Protein AF-X0U3Z2-F1 (afdb_monomer)

Structure (mmCIF, N/CA/C/O backbone):
data_AF-X0U3Z2-F1
#
_entry.id   AF-X0U3Z2-F1
#
loop_
_atom_site.group_PDB
_atom_site.id
_atom_site.type_symbol
_atom_site.label_atom_id
_atom_site.label_alt_id
_atom_site.label_comp_id
_atom_site.label_asym_id
_atom_site.label_entity_id
_atom_site.label_seq_id
_atom_site.pdbx_PDB_ins_code
_atom_site.Cartn_x
_atom_site.Cartn_y
_atom_site.Cartn_z
_atom_site.occupancy
_atom_site.B_iso_or_equiv
_atom_site.auth_seq_id
_atom_site.auth_comp_id
_atom_site.auth_asym_id
_atom_site.auth_atom_id
_atom_site.pdbx_PDB_model_num
ATOM 1 N N . LEU A 1 1 ? -12.387 -3.534 -3.366 1.00 95.62 1 LEU A N 1
ATOM 2 C CA . LEU A 1 1 ? -12.776 -2.635 -2.259 1.00 95.62 1 LEU A CA 1
ATOM 3 C C . LEU A 1 1 ? -12.248 -1.252 -2.600 1.00 95.62 1 LEU A C 1
ATOM 5 O O . LEU A 1 1 ? -11.037 -1.064 -2.563 1.00 95.62 1 LEU A O 1
ATOM 9 N N . ALA A 1 2 ? -13.130 -0.348 -3.020 1.00 96.56 2 ALA A N 1
ATOM 10 C CA . ALA A 1 2 ? -12.759 0.961 -3.554 1.00 96.56 2 ALA A CA 1
ATOM 11 C C . ALA A 1 2 ? -12.950 2.042 -2.488 1.00 96.56 2 ALA A C 1
ATOM 13 O O . ALA A 1 2 ? -14.080 2.335 -2.107 1.00 96.56 2 ALA A O 1
ATOM 14 N N . THR A 1 3 ? -11.861 2.608 -1.981 1.00 96.88 3 THR A N 1
ATOM 15 C CA . THR A 1 3 ? -11.878 3.727 -1.029 1.00 96.88 3 THR A CA 1
ATOM 16 C C . THR A 1 3 ? -11.867 5.087 -1.727 1.0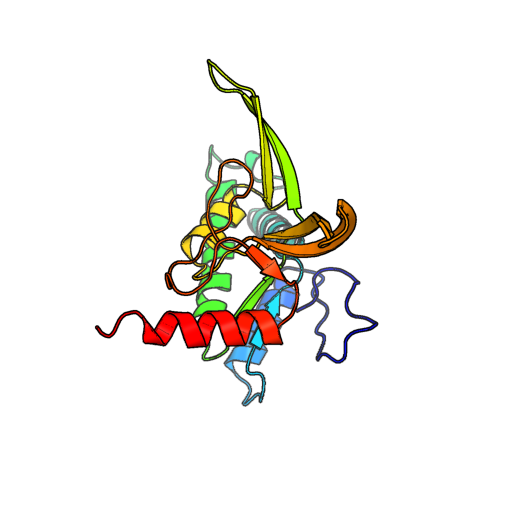0 96.88 3 THR A C 1
ATOM 18 O O . THR A 1 3 ? -12.122 6.107 -1.091 1.00 96.88 3 THR A O 1
ATOM 21 N N . GLU A 1 4 ? -11.608 5.109 -3.036 1.00 92.00 4 GLU A N 1
ATOM 22 C CA . GLU A 1 4 ? -11.717 6.283 -3.899 1.00 92.00 4 GLU A CA 1
ATOM 23 C C . GLU A 1 4 ? -12.388 5.938 -5.240 1.00 92.00 4 GLU A C 1
ATOM 25 O O . GLU A 1 4 ? -12.362 4.781 -5.666 1.00 92.00 4 GLU A O 1
ATOM 30 N N . PRO A 1 5 ? -13.004 6.920 -5.927 1.00 86.81 5 PRO A N 1
ATOM 31 C CA . PRO A 1 5 ? -13.503 6.718 -7.281 1.00 86.81 5 PRO A CA 1
ATOM 32 C C . PRO A 1 5 ? -12.338 6.489 -8.251 1.00 86.81 5 PRO A C 1
ATOM 34 O O . PRO A 1 5 ? -11.439 7.320 -8.344 1.00 86.81 5 PRO A O 1
ATOM 37 N N . GLY A 1 6 ? -12.381 5.410 -9.030 1.00 81.31 6 GLY A N 1
ATOM 38 C CA . GLY A 1 6 ? -11.309 5.123 -9.994 1.00 81.31 6 GLY A CA 1
ATOM 39 C C . GLY A 1 6 ? -11.493 3.864 -10.835 1.00 81.31 6 GLY A C 1
ATOM 40 O O . GLY A 1 6 ? -10.860 3.728 -11.879 1.00 81.31 6 GLY A O 1
ATOM 41 N N . LEU A 1 7 ? -12.406 2.973 -10.441 1.00 84.62 7 LEU A N 1
ATOM 42 C CA . LEU A 1 7 ? -12.570 1.658 -11.070 1.00 84.62 7 LEU A CA 1
ATOM 43 C C . LEU A 1 7 ? -13.646 1.620 -12.169 1.00 84.62 7 LEU A C 1
ATOM 45 O O . LEU A 1 7 ? -13.869 0.572 -12.760 1.00 84.62 7 LEU A O 1
ATOM 49 N N . ASN A 1 8 ? -14.256 2.763 -12.512 1.00 83.88 8 ASN A N 1
ATOM 50 C CA . ASN A 1 8 ? -15.403 2.865 -13.436 1.00 83.88 8 ASN A CA 1
ATOM 51 C C . ASN A 1 8 ? -15.187 2.239 -14.829 1.00 83.88 8 ASN A C 1
ATOM 53 O O . ASN A 1 8 ? -16.148 1.988 -15.548 1.00 83.88 8 ASN A O 1
ATOM 57 N N . SER A 1 9 ? -13.934 2.076 -15.260 1.00 87.25 9 SER A N 1
ATOM 58 C CA . SER A 1 9 ? -13.573 1.512 -16.571 1.00 87.25 9 SER A CA 1
ATOM 59 C C . SER A 1 9 ? -12.997 0.097 -16.486 1.00 87.25 9 SER A C 1
ATOM 61 O O . SER A 1 9 ? -12.513 -0.422 -17.490 1.00 87.25 9 SER A O 1
ATOM 63 N N . LEU A 1 10 ? -13.005 -0.513 -15.301 1.00 88.00 10 LEU A N 1
ATOM 64 C CA . LEU A 1 10 ? -12.505 -1.861 -15.067 1.00 88.00 10 LEU A CA 1
ATOM 65 C C . LEU A 1 10 ? -13.677 -2.842 -14.977 1.00 88.00 10 LEU A C 1
ATOM 67 O O . LEU A 1 10 ? -14.687 -2.559 -14.340 1.00 88.00 10 LEU A O 1
ATOM 71 N N . ASP A 1 11 ? -13.522 -4.018 -15.585 1.00 90.62 11 ASP A N 1
ATOM 72 C CA . ASP A 1 11 ? -14.462 -5.131 -15.422 1.00 90.62 11 ASP A CA 1
ATOM 73 C C . ASP A 1 11 ? -14.155 -5.868 -14.111 1.00 90.62 11 ASP A C 1
ATOM 75 O O . ASP A 1 11 ? -13.419 -6.858 -14.074 1.00 90.62 11 ASP A O 1
ATOM 79 N N . VAL A 1 12 ? -14.623 -5.294 -13.001 1.00 91.44 12 VAL A N 1
ATOM 80 C CA . VAL A 1 12 ? -14.388 -5.789 -11.640 1.00 91.44 12 VAL A CA 1
ATOM 81 C C . VAL A 1 12 ? -15.653 -5.680 -10.796 1.00 91.44 12 VAL A C 1
ATOM 83 O O . VAL A 1 12 ? -16.474 -4.785 -10.981 1.00 91.44 12 VAL A O 1
ATOM 86 N N . PHE A 1 13 ? -15.792 -6.570 -9.812 1.00 93.19 13 PHE A N 1
ATOM 87 C CA . PHE A 1 13 ? -16.797 -6.393 -8.769 1.00 93.19 13 PHE A CA 1
ATOM 88 C C . PHE A 1 13 ? -16.320 -5.323 -7.782 1.00 93.19 13 PHE A C 1
ATOM 90 O O . PHE A 1 13 ? -15.337 -5.516 -7.058 1.00 93.19 13 PHE A O 1
ATOM 97 N N . GLU A 1 14 ? -17.009 -4.187 -7.766 1.00 93.62 14 GLU A N 1
ATOM 98 C CA . GLU A 1 14 ? -16.670 -3.046 -6.924 1.00 93.62 14 GLU A CA 1
ATOM 99 C C . GLU A 1 14 ? -17.614 -2.930 -5.721 1.00 93.62 14 GLU A C 1
ATOM 101 O O . GLU A 1 14 ? -18.835 -2.898 -5.858 1.00 93.62 14 GLU A O 1
ATOM 106 N N . THR A 1 15 ? -17.019 -2.774 -4.538 1.00 94.69 15 THR A N 1
ATOM 107 C CA . THR A 1 15 ? -17.713 -2.353 -3.316 1.00 94.69 15 THR A CA 1
ATOM 108 C C . THR A 1 15 ? -17.126 -1.013 -2.872 1.00 94.69 15 THR A C 1
ATOM 110 O O . THR A 1 15 ? -15.943 -0.989 -2.499 1.00 94.69 15 THR A O 1
ATOM 113 N N . PRO A 1 16 ? -17.904 0.085 -2.906 1.00 95.69 16 PRO A N 1
ATOM 114 C CA . PRO A 1 16 ? -17.473 1.382 -2.399 1.00 95.69 16 PRO A CA 1
ATOM 115 C C . PRO A 1 16 ? -17.306 1.362 -0.878 1.00 95.69 16 PRO A C 1
ATOM 117 O O . PRO A 1 16 ? -18.201 0.929 -0.157 1.00 95.69 16 PRO A O 1
ATOM 120 N N . ILE A 1 17 ? -16.186 1.887 -0.397 1.00 97.75 17 ILE A N 1
ATOM 121 C CA . ILE A 1 17 ? -15.814 1.991 1.012 1.00 97.75 17 ILE A CA 1
ATOM 122 C C . ILE A 1 17 ? -15.648 3.474 1.336 1.00 97.75 17 ILE A C 1
ATOM 124 O O . ILE A 1 17 ? -14.725 4.113 0.841 1.00 97.75 17 ILE A O 1
ATOM 128 N N . ARG A 1 18 ? -16.539 4.039 2.154 1.00 97.25 18 ARG A N 1
ATOM 129 C CA . ARG A 1 18 ? -16.529 5.473 2.504 1.00 97.25 18 ARG A CA 1
ATOM 130 C C . ARG A 1 18 ? -16.197 5.725 3.971 1.00 97.25 18 ARG A C 1
ATOM 132 O O . ARG A 1 18 ? -16.142 6.869 4.405 1.00 97.25 18 ARG A O 1
ATOM 139 N N . SER A 1 19 ? -16.023 4.657 4.740 1.00 98.12 19 SER A N 1
ATOM 140 C CA . SER A 1 19 ? -15.708 4.693 6.160 1.00 98.12 19 SER A CA 1
ATOM 141 C C . SER A 1 19 ? -15.005 3.406 6.585 1.00 98.12 19 SER A C 1
ATOM 143 O O . SER A 1 19 ? -15.025 2.392 5.879 1.00 98.12 19 SER A O 1
ATOM 145 N N . TRP A 1 20 ? -14.428 3.406 7.788 1.00 98.25 20 TRP A N 1
ATOM 146 C CA . TRP A 1 20 ? -13.845 2.191 8.358 1.00 98.25 20 TRP A CA 1
ATOM 147 C C . TRP A 1 20 ? -14.908 1.125 8.610 1.00 98.25 20 TRP A C 1
ATOM 149 O O . TRP A 1 20 ? -14.642 -0.066 8.463 1.00 98.25 20 TRP A O 1
ATOM 159 N N . MET A 1 21 ? -16.129 1.544 8.952 1.00 98.12 21 MET A N 1
ATOM 160 C CA . MET A 1 21 ? -17.233 0.620 9.181 1.00 98.12 21 MET A CA 1
ATOM 161 C C . MET A 1 21 ? -17.650 -0.095 7.892 1.00 98.12 21 MET A C 1
ATOM 163 O O . MET A 1 21 ? -17.880 -1.301 7.929 1.00 98.12 21 MET A O 1
ATOM 167 N N . ASP A 1 22 ? -17.662 0.602 6.751 1.00 98.12 22 ASP A N 1
ATOM 168 C CA . ASP A 1 22 ? -17.911 -0.030 5.447 1.00 98.12 22 ASP A CA 1
ATOM 169 C C . ASP A 1 22 ? -16.860 -1.102 5.151 1.00 98.12 22 ASP A C 1
ATOM 171 O O . ASP A 1 22 ? -17.201 -2.205 4.724 1.00 98.12 22 ASP A O 1
ATOM 175 N N . LEU A 1 23 ? -15.584 -0.813 5.441 1.00 97.94 23 LEU A N 1
ATOM 176 C CA . LEU A 1 23 ? -14.508 -1.784 5.261 1.00 97.94 23 LEU A CA 1
ATOM 177 C C . LEU A 1 23 ? -14.697 -3.002 6.169 1.00 97.94 23 LEU A C 1
ATOM 179 O O . LEU A 1 23 ? -14.558 -4.132 5.708 1.00 97.94 23 LEU A O 1
ATOM 183 N N . LEU A 1 24 ? -15.032 -2.790 7.445 1.00 97.06 24 LEU A N 1
ATOM 184 C CA . LEU A 1 24 ? -15.303 -3.874 8.392 1.00 97.06 24 LEU A CA 1
ATOM 185 C C . LEU A 1 24 ? -16.474 -4.755 7.937 1.00 97.06 24 LEU A C 1
ATOM 187 O O . LEU A 1 24 ? -16.377 -5.979 8.043 1.00 97.06 24 LEU A O 1
ATOM 191 N N . ASN A 1 25 ? -17.545 -4.151 7.421 1.00 96.44 25 ASN A N 1
ATOM 192 C CA . ASN A 1 25 ? -18.708 -4.869 6.903 1.00 96.44 25 ASN A CA 1
ATOM 193 C C . ASN A 1 25 ? -18.347 -5.691 5.663 1.00 96.44 25 ASN A C 1
ATOM 195 O O . ASN A 1 25 ? -18.598 -6.892 5.647 1.00 96.44 25 ASN A O 1
ATOM 199 N N . ALA A 1 26 ? -17.653 -5.090 4.693 1.00 95.38 26 ALA A N 1
ATOM 200 C CA . ALA A 1 26 ? -17.177 -5.799 3.508 1.00 95.38 26 ALA A CA 1
ATOM 201 C C . ALA A 1 26 ? -16.242 -6.970 3.870 1.00 95.38 26 ALA A C 1
ATOM 203 O O . ALA A 1 26 ? -16.363 -8.062 3.319 1.00 95.38 26 ALA A O 1
ATOM 204 N N . CYS A 1 27 ? -15.340 -6.790 4.844 1.00 94.00 27 CYS A N 1
ATOM 205 C CA . CYS A 1 27 ? -14.501 -7.883 5.347 1.00 94.00 27 CYS A CA 1
ATOM 206 C C . CYS A 1 27 ? -15.334 -9.005 5.986 1.00 94.00 27 CYS A C 1
ATOM 208 O O . CYS A 1 27 ? -14.998 -10.179 5.846 1.00 94.00 27 CYS A O 1
ATOM 210 N N . ALA A 1 28 ? -16.393 -8.658 6.723 1.00 93.25 28 ALA A N 1
ATOM 211 C CA . ALA A 1 28 ? -17.264 -9.635 7.365 1.00 93.25 28 ALA A CA 1
ATOM 212 C C . ALA A 1 28 ? -18.092 -10.429 6.343 1.00 93.25 28 ALA A C 1
ATOM 214 O O . ALA A 1 28 ? -18.250 -11.635 6.515 1.00 93.25 28 ALA A O 1
ATOM 215 N N . GLU A 1 29 ? -18.584 -9.784 5.285 1.00 93.25 29 GLU A N 1
ATOM 216 C CA . GLU A 1 29 ? -19.275 -10.442 4.168 1.00 93.25 29 GLU A CA 1
ATOM 217 C C . GLU A 1 29 ? -18.340 -11.415 3.447 1.00 93.25 29 GLU A C 1
ATOM 219 O O . GLU A 1 29 ? -18.656 -12.599 3.337 1.00 93.25 29 GLU A O 1
ATOM 224 N N . LEU A 1 30 ? -17.131 -10.960 3.093 1.00 92.12 30 LEU A N 1
ATOM 225 C CA . LEU A 1 30 ? -16.107 -11.807 2.478 1.00 92.12 30 LEU A CA 1
ATOM 226 C C . LEU A 1 30 ? -15.784 -13.049 3.334 1.00 92.12 30 LEU A C 1
ATOM 228 O O . LEU A 1 30 ? -15.514 -14.117 2.802 1.00 92.12 30 LEU A O 1
ATOM 232 N N . GLN A 1 31 ? -15.810 -12.946 4.666 1.00 87.44 31 GLN A N 1
ATOM 233 C CA . GLN A 1 31 ? -15.535 -14.090 5.547 1.00 87.44 31 GLN A CA 1
ATOM 234 C C . GLN A 1 31 ? -16.697 -15.078 5.687 1.00 87.44 31 GLN A C 1
ATOM 236 O O . GLN A 1 31 ? -16.468 -16.230 6.056 1.00 87.44 31 GLN A O 1
ATOM 241 N N . ARG A 1 32 ? -17.939 -14.625 5.498 1.00 84.44 32 ARG A N 1
ATOM 242 C CA . ARG A 1 32 ? -19.145 -15.412 5.800 1.00 84.44 32 ARG A CA 1
ATOM 243 C C . ARG A 1 32 ? -19.758 -16.051 4.568 1.00 84.44 32 ARG A C 1
ATOM 245 O O . ARG A 1 32 ? -20.373 -17.107 4.694 1.00 84.44 32 ARG A O 1
ATOM 252 N N . GLU A 1 33 ? -19.656 -15.388 3.427 1.00 73.50 33 GLU A N 1
ATOM 253 C CA . GLU A 1 33 ? -20.314 -15.823 2.206 1.00 73.50 33 GLU A CA 1
ATOM 254 C C . GLU A 1 33 ? -19.443 -16.796 1.416 1.00 73.50 33 GLU A C 1
ATOM 256 O O . GLU A 1 33 ? -18.228 -16.629 1.301 1.00 73.50 33 GLU A O 1
ATOM 261 N N . ASP A 1 34 ? -20.084 -17.808 0.829 1.00 81.50 34 ASP A N 1
ATOM 262 C CA . ASP A 1 34 ? -19.448 -18.626 -0.198 1.00 81.50 34 ASP A CA 1
ATOM 263 C C . ASP A 1 34 ? -19.322 -17.785 -1.471 1.00 81.50 34 ASP A C 1
ATOM 265 O O . ASP A 1 34 ? -20.249 -17.667 -2.277 1.00 81.50 34 ASP A O 1
ATOM 269 N N . HIS A 1 35 ? -18.181 -17.117 -1.607 1.00 89.31 35 HIS A N 1
ATOM 270 C CA . HIS A 1 35 ? -17.896 -16.242 -2.728 1.00 89.31 35 HIS A CA 1
ATOM 271 C C . HIS A 1 35 ? -16.895 -16.876 -3.694 1.00 89.31 35 HIS A C 1
ATOM 273 O O . HIS A 1 35 ? -15.976 -17.612 -3.331 1.00 89.31 35 HIS A O 1
ATOM 279 N N . ARG A 1 36 ? -16.981 -16.494 -4.969 1.00 89.38 36 ARG A N 1
ATOM 280 C CA . ARG A 1 36 ? -16.073 -17.002 -6.012 1.00 89.38 36 ARG A CA 1
ATOM 281 C C . ARG A 1 36 ? -14.794 -16.182 -6.180 1.00 89.38 36 ARG A C 1
ATOM 283 O O . ARG A 1 36 ? -13.953 -16.553 -7.001 1.00 89.38 36 ARG A O 1
ATOM 290 N N . PHE A 1 37 ? -14.640 -15.089 -5.430 1.00 93.56 37 PHE A N 1
ATOM 291 C CA . PHE A 1 37 ? -13.472 -14.219 -5.528 1.00 93.56 37 PHE A CA 1
ATOM 292 C C . PHE A 1 37 ? -12.186 -14.990 -5.223 1.00 93.56 37 PHE A C 1
ATOM 294 O O . PHE A 1 37 ? -12.103 -15.733 -4.248 1.00 93.56 37 PHE A O 1
ATOM 301 N N . LYS A 1 38 ? -11.183 -14.818 -6.088 1.00 93.75 38 LYS A N 1
ATOM 302 C CA . LYS A 1 38 ? -9.827 -15.362 -5.903 1.00 93.75 38 LYS A CA 1
ATOM 303 C C . LYS A 1 38 ? -8.838 -14.309 -5.438 1.00 93.75 38 LYS A C 1
ATOM 305 O O . LYS A 1 38 ? -7.788 -14.657 -4.909 1.00 93.75 38 LYS A O 1
ATOM 310 N N . THR A 1 39 ? -9.187 -13.041 -5.615 1.00 95.00 39 THR A N 1
ATOM 311 C CA . THR A 1 39 ? -8.341 -11.906 -5.283 1.00 95.00 39 THR A CA 1
ATOM 312 C C . THR A 1 39 ? -9.208 -10.775 -4.763 1.00 95.00 39 THR A C 1
ATOM 314 O O . THR A 1 39 ? -10.253 -10.479 -5.341 1.00 95.00 39 THR A O 1
ATOM 317 N N . VAL A 1 40 ? -8.757 -10.139 -3.688 1.00 96.12 40 VAL A N 1
ATOM 318 C CA . VAL A 1 40 ? -9.331 -8.913 -3.142 1.00 96.12 40 VAL A CA 1
ATOM 319 C C . VAL A 1 40 ? -8.304 -7.805 -3.327 1.00 96.12 40 VAL A C 1
ATOM 321 O O . VAL A 1 40 ? -7.175 -7.915 -2.854 1.00 96.12 40 VAL A O 1
ATOM 324 N N . ALA A 1 41 ? -8.697 -6.737 -4.017 1.00 96.44 41 ALA A N 1
ATOM 325 C CA . ALA A 1 41 ? -7.909 -5.514 -4.117 1.00 96.44 41 ALA A CA 1
ATOM 326 C C . ALA A 1 41 ? -8.499 -4.438 -3.196 1.00 96.44 41 ALA A C 1
ATOM 328 O O . ALA A 1 41 ? -9.706 -4.175 -3.254 1.00 96.44 41 ALA A O 1
ATOM 329 N N . LEU A 1 42 ? -7.664 -3.833 -2.350 1.00 97.19 42 LEU A N 1
ATOM 330 C CA . LEU A 1 42 ? -7.999 -2.652 -1.556 1.00 97.19 42 LEU A CA 1
ATOM 331 C C . LEU A 1 42 ? -7.306 -1.436 -2.170 1.00 97.19 42 LEU A C 1
ATOM 333 O O . LEU A 1 42 ? -6.080 -1.319 -2.103 1.00 97.19 42 LEU A O 1
ATOM 337 N N . ASP A 1 43 ? -8.108 -0.563 -2.773 1.00 95.81 43 ASP A N 1
ATOM 338 C CA . ASP A 1 43 ? -7.638 0.566 -3.569 1.00 95.81 43 ASP A CA 1
ATOM 339 C C . ASP A 1 43 ? -8.337 1.865 -3.144 1.00 95.81 43 ASP A C 1
ATOM 341 O O . ASP A 1 43 ? -9.544 1.986 -3.335 1.00 95.81 43 ASP A O 1
ATOM 345 N N . THR A 1 44 ? -7.669 2.833 -2.517 1.00 95.81 44 THR A N 1
ATOM 346 C CA . THR A 1 44 ? -6.295 2.832 -1.991 1.00 95.81 44 THR A CA 1
ATOM 347 C C . THR A 1 44 ? -6.236 2.481 -0.499 1.00 95.81 44 THR A C 1
ATOM 349 O O . THR A 1 44 ? -7.168 2.735 0.276 1.00 95.81 44 THR A O 1
ATOM 352 N N . VAL A 1 45 ? -5.103 1.929 -0.053 1.00 97.19 45 VAL A N 1
ATOM 353 C CA . VAL A 1 45 ? -4.825 1.708 1.377 1.00 97.19 45 VAL A CA 1
ATOM 354 C C . VAL A 1 45 ? -4.559 3.003 2.145 1.00 97.19 45 VAL A C 1
ATOM 356 O O . VAL A 1 45 ? -4.687 3.019 3.368 1.00 97.19 45 VAL A O 1
ATOM 359 N N . ASP A 1 46 ? -4.226 4.088 1.446 1.00 97.00 46 ASP A N 1
ATOM 360 C CA . ASP A 1 46 ? -4.058 5.428 2.009 1.00 97.00 46 ASP A CA 1
ATOM 361 C C . ASP A 1 46 ? -5.346 5.916 2.673 1.00 97.00 46 ASP A C 1
ATOM 363 O O . ASP A 1 46 ? -5.351 6.227 3.867 1.00 97.00 46 ASP A O 1
ATOM 367 N N . ASN A 1 47 ? -6.458 5.898 1.934 1.00 97.50 47 ASN A N 1
ATOM 368 C CA . ASN A 1 47 ? -7.756 6.293 2.483 1.00 97.50 47 ASN A CA 1
ATOM 369 C C . ASN A 1 47 ? -8.265 5.277 3.510 1.00 97.50 47 ASN A C 1
ATOM 371 O O . ASN A 1 47 ? -8.862 5.666 4.508 1.00 97.50 47 ASN A O 1
ATOM 375 N N . ALA A 1 48 ? -7.971 3.981 3.340 1.00 97.88 48 ALA A N 1
ATOM 376 C CA . ALA A 1 48 ? -8.304 2.984 4.359 1.00 97.88 48 ALA A CA 1
ATOM 377 C C . ALA A 1 48 ? -7.629 3.297 5.710 1.00 97.88 48 ALA A C 1
ATOM 379 O O . ALA A 1 48 ? -8.251 3.138 6.761 1.00 97.88 48 ALA A O 1
ATOM 380 N N . TRP A 1 49 ? -6.373 3.762 5.694 1.00 97.94 49 TRP A N 1
ATOM 381 C CA . TRP A 1 49 ? -5.686 4.221 6.903 1.00 97.94 49 TRP A CA 1
ATOM 382 C C . TRP A 1 49 ? -6.340 5.473 7.491 1.00 97.94 49 TRP A C 1
ATOM 384 O O . TRP A 1 49 ? -6.537 5.527 8.705 1.00 97.94 49 TRP A O 1
ATOM 394 N N . LEU A 1 50 ? -6.694 6.456 6.655 1.00 97.25 50 LEU A N 1
ATOM 395 C CA . LEU A 1 50 ? -7.386 7.669 7.100 1.00 97.25 50 LEU A CA 1
ATOM 396 C C . LEU A 1 50 ? -8.701 7.324 7.808 1.00 97.25 50 LEU A C 1
ATOM 398 O O . LEU A 1 50 ? -8.890 7.704 8.960 1.00 97.25 50 LEU A O 1
ATOM 402 N N . PHE A 1 51 ? -9.542 6.503 7.179 1.00 98.44 51 PHE A N 1
ATOM 403 C CA . PHE A 1 51 ? -10.799 6.053 7.772 1.00 98.44 51 PHE A CA 1
ATOM 404 C C . PHE A 1 51 ? -10.579 5.307 9.094 1.00 98.44 51 PHE A C 1
ATOM 406 O O . PHE A 1 51 ? -11.347 5.478 10.041 1.00 98.44 51 PHE A O 1
ATOM 413 N N . CYS A 1 52 ? -9.527 4.484 9.183 1.00 98.38 52 CYS A N 1
ATOM 414 C CA . CYS A 1 52 ? -9.157 3.815 10.428 1.00 98.38 52 CYS A CA 1
ATOM 415 C C . CYS A 1 52 ? -8.787 4.818 11.525 1.00 98.38 52 CYS A C 1
ATOM 417 O O . CYS A 1 52 ? -9.180 4.624 12.677 1.00 98.38 52 CYS A O 1
ATOM 419 N N . SER A 1 53 ? -8.013 5.852 11.187 1.00 97.94 53 SER A N 1
ATOM 420 C CA . SER A 1 53 ? -7.620 6.893 12.137 1.00 97.94 53 SER A CA 1
ATOM 421 C C . SER A 1 53 ? -8.847 7.634 12.662 1.00 97.94 53 SER A C 1
ATOM 423 O O . SER A 1 53 ? -9.094 7.614 13.868 1.00 97.94 53 SER A O 1
ATOM 425 N N . GLU A 1 54 ? -9.687 8.151 11.764 1.00 97.94 54 GLU A N 1
ATOM 426 C CA . GLU A 1 54 ? -10.920 8.871 12.104 1.00 97.94 54 GLU A CA 1
ATOM 427 C C . GLU A 1 54 ? -11.844 8.037 13.000 1.00 97.94 54 GLU A C 1
ATOM 429 O O . GLU A 1 54 ? -12.319 8.503 14.037 1.00 97.94 54 GLU A O 1
ATOM 434 N N . HIS A 1 55 ? -12.052 6.764 12.652 1.00 98.31 55 HIS A N 1
ATOM 435 C CA . HIS A 1 55 ? -12.885 5.853 13.437 1.00 98.31 55 HIS A CA 1
ATOM 436 C C . HIS A 1 55 ? -12.336 5.615 14.844 1.00 98.31 55 HIS A C 1
ATOM 438 O O . HIS A 1 55 ? -13.093 5.566 15.816 1.00 98.31 55 HIS A O 1
ATOM 444 N N . MET A 1 56 ? -11.020 5.444 14.971 1.00 98.19 56 MET A N 1
ATOM 445 C CA . MET A 1 56 ? -10.394 5.166 16.260 1.00 98.19 56 MET A CA 1
ATOM 446 C C . MET A 1 56 ? -10.280 6.420 17.135 1.00 98.19 56 MET A C 1
ATOM 448 O O . MET A 1 56 ? -10.514 6.316 18.340 1.00 98.19 56 MET A O 1
ATOM 452 N N . CYS A 1 57 ? -10.003 7.590 16.556 1.00 97.81 57 CYS A N 1
ATOM 453 C CA . CYS A 1 57 ? -10.066 8.880 17.246 1.00 97.81 57 CYS A CA 1
ATOM 454 C C . CYS A 1 57 ? -11.489 9.168 17.743 1.00 97.81 57 CYS A C 1
ATOM 456 O O . CYS A 1 57 ? -11.685 9.395 18.939 1.00 97.81 57 CYS A O 1
ATOM 458 N N . GLY A 1 58 ? -12.500 8.993 16.883 1.00 97.81 58 GLY A N 1
ATOM 459 C CA . GLY A 1 58 ? -13.908 9.129 17.260 1.00 97.81 58 GLY A CA 1
ATOM 460 C C . GLY A 1 58 ? -14.320 8.183 18.395 1.00 97.81 58 GLY A C 1
ATOM 461 O O . GLY A 1 58 ? -14.986 8.602 19.340 1.00 97.81 58 GLY A O 1
ATOM 462 N N . LYS A 1 59 ? -13.857 6.924 18.380 1.00 96.88 59 LYS A N 1
ATOM 463 C CA . LYS A 1 59 ? -14.078 5.969 19.485 1.00 96.88 59 LYS A CA 1
ATOM 464 C C . LYS A 1 59 ? -13.424 6.379 20.804 1.00 96.88 59 LYS A C 1
ATOM 466 O O . LYS A 1 59 ? -13.935 6.016 21.861 1.00 96.88 59 LYS A O 1
ATOM 471 N N . ALA A 1 60 ? -12.292 7.070 20.748 1.00 96.69 60 ALA A N 1
ATOM 472 C CA . ALA A 1 60 ? -11.586 7.566 21.924 1.00 96.69 60 ALA A CA 1
ATOM 473 C C . ALA A 1 60 ? -12.092 8.944 22.393 1.00 96.69 60 ALA A C 1
ATOM 475 O O . ALA A 1 60 ? -11.656 9.409 23.443 1.00 96.69 60 ALA A O 1
ATOM 476 N N . GLY A 1 61 ? -13.012 9.573 21.652 1.00 97.25 61 GLY A N 1
ATOM 477 C CA . GLY A 1 61 ? -13.535 10.902 21.965 1.00 97.25 61 GLY A CA 1
ATOM 478 C C . GLY A 1 61 ? -12.517 12.023 21.749 1.00 97.25 61 GLY A C 1
ATOM 479 O O . GLY A 1 61 ? -12.563 13.018 22.467 1.00 97.25 61 GLY A O 1
ATOM 480 N N . VAL A 1 62 ? -11.589 11.846 20.804 1.00 97.38 62 VAL A N 1
ATOM 481 C CA . VAL A 1 62 ? -10.556 12.830 20.446 1.00 97.38 62 VAL A CA 1
ATOM 482 C C . VAL A 1 62 ? -10.635 13.189 18.965 1.00 97.38 62 VAL A C 1
ATOM 484 O O . VAL A 1 62 ? -11.175 12.415 18.173 1.00 97.38 62 VAL A O 1
ATOM 487 N N . GLU A 1 63 ? -10.089 14.343 18.583 1.00 94.94 63 GLU A N 1
ATOM 488 C CA . GLU A 1 63 ? -10.077 14.789 17.184 1.00 94.94 63 GLU A CA 1
ATOM 489 C C . GLU A 1 63 ? -8.842 14.272 16.443 1.00 94.94 63 GLU A C 1
ATOM 491 O O . GLU A 1 63 ? -8.930 13.918 15.268 1.00 94.94 63 GLU A O 1
ATOM 496 N N . HIS A 1 64 ? -7.703 14.178 17.133 1.00 95.25 64 HIS A N 1
ATOM 497 C CA . HIS A 1 64 ? -6.435 13.772 16.537 1.00 95.25 64 HIS A CA 1
ATOM 498 C C . HIS A 1 64 ? -5.666 12.778 17.423 1.00 95.25 64 HIS A C 1
ATOM 500 O O . HIS A 1 64 ? -5.793 12.761 18.649 1.00 95.25 64 HIS A O 1
ATOM 506 N N . GLU A 1 65 ? -4.803 11.949 16.823 1.00 95.38 65 GLU A N 1
ATOM 507 C CA . GLU A 1 65 ? -4.036 10.921 17.544 1.00 95.38 65 GLU A CA 1
ATOM 508 C C . GLU A 1 65 ? -3.120 11.502 18.635 1.00 95.38 65 GLU A C 1
ATOM 510 O O . GLU A 1 65 ? -2.766 10.799 19.587 1.00 95.38 65 GLU A O 1
ATOM 515 N N . SER A 1 66 ? -2.735 12.774 18.492 1.00 95.69 66 SER A N 1
ATOM 516 C CA . SER A 1 66 ? -1.887 13.513 19.436 1.00 95.69 66 SER A CA 1
ATOM 517 C C . SER A 1 66 ? -2.587 13.948 20.715 1.00 95.69 66 SER A C 1
ATOM 519 O O . SER A 1 66 ? -1.900 14.324 21.660 1.00 95.69 66 SER A O 1
ATOM 521 N N . ASP A 1 67 ? -3.917 13.928 20.747 1.00 95.81 67 ASP A N 1
ATOM 522 C CA . ASP A 1 67 ? -4.693 14.368 21.912 1.00 95.81 67 ASP A CA 1
ATOM 523 C C . ASP A 1 67 ? -4.645 13.332 23.048 1.00 95.81 67 ASP A C 1
ATOM 525 O O . ASP A 1 67 ? -5.003 13.606 24.193 1.00 95.81 67 ASP A O 1
ATOM 529 N N . LEU A 1 68 ? -4.185 12.118 22.733 1.00 94.44 68 LEU A N 1
ATOM 530 C CA . LEU A 1 68 ? -3.903 11.063 23.694 1.00 94.44 68 LEU A CA 1
ATOM 531 C C . LEU A 1 68 ? -2.453 11.138 24.191 1.00 94.44 68 LEU A C 1
ATOM 533 O O . LEU A 1 68 ? -1.588 11.775 23.595 1.00 94.44 68 LEU A O 1
ATOM 537 N N . GLU A 1 69 ? -2.171 10.415 25.280 1.00 94.81 69 GLU A N 1
ATOM 538 C CA . GLU A 1 69 ? -0.810 10.254 25.809 1.00 94.81 69 GLU A CA 1
ATOM 539 C C . GLU A 1 69 ? 0.189 9.887 24.703 1.00 94.81 69 GLU A C 1
ATOM 541 O O . GLU A 1 69 ? -0.142 9.160 23.762 1.00 94.81 69 GLU A O 1
ATOM 546 N N . TRP A 1 70 ? 1.428 10.366 24.838 1.00 93.62 70 TRP A N 1
ATOM 547 C CA . TRP A 1 70 ? 2.454 10.262 23.802 1.00 93.62 70 TRP A CA 1
ATOM 548 C C . TRP A 1 70 ? 2.541 8.861 23.173 1.00 93.62 70 TRP A C 1
ATOM 550 O O . TRP A 1 70 ? 2.796 7.864 23.849 1.00 93.62 70 TRP A O 1
ATOM 560 N N . GLY A 1 71 ? 2.314 8.789 21.858 1.00 91.75 71 GLY A N 1
ATOM 561 C CA . GLY A 1 71 ? 2.362 7.549 21.075 1.00 91.75 71 GLY A CA 1
ATOM 562 C C . GLY A 1 71 ? 1.124 6.646 21.184 1.00 91.75 71 GLY A C 1
ATOM 563 O O . GLY A 1 71 ? 0.950 5.759 20.346 1.00 91.75 71 GLY A O 1
ATOM 564 N N . LYS A 1 72 ? 0.232 6.864 22.155 1.00 95.94 72 LYS A N 1
ATOM 565 C CA . LYS A 1 72 ? -0.933 6.005 22.418 1.00 95.94 72 LYS A CA 1
ATOM 566 C C . LYS A 1 72 ? -1.962 6.046 21.292 1.00 95.94 72 LYS A C 1
ATOM 568 O O . LYS A 1 72 ? -2.439 4.983 20.895 1.00 95.94 72 LYS A O 1
ATOM 573 N N . GLY A 1 73 ? -2.272 7.231 20.756 1.00 96.25 73 GLY A N 1
ATOM 574 C CA . GLY A 1 73 ? -3.216 7.381 19.642 1.00 96.25 73 GLY A CA 1
ATOM 575 C C . GLY A 1 73 ? -2.732 6.676 18.378 1.00 96.25 73 GLY A C 1
ATOM 576 O O . GLY A 1 73 ? -3.411 5.792 17.860 1.00 96.25 73 GLY A O 1
ATOM 577 N N . TRP A 1 74 ? -1.493 6.936 17.959 1.00 96.19 74 TRP A N 1
ATOM 578 C CA . TRP A 1 74 ? -0.898 6.248 16.809 1.00 96.19 74 TRP A CA 1
ATOM 579 C C . TRP A 1 74 ? -0.811 4.729 17.001 1.00 96.19 74 TRP A C 1
ATOM 581 O O . TRP A 1 74 ? -1.112 3.971 16.078 1.00 96.19 74 TRP A O 1
ATOM 591 N N . ALA A 1 75 ? -0.451 4.253 18.199 1.00 96.69 75 ALA A N 1
ATOM 592 C CA . ALA A 1 75 ? -0.427 2.823 18.503 1.00 96.69 75 ALA A CA 1
ATOM 593 C C . ALA A 1 75 ? -1.831 2.194 18.480 1.00 96.69 75 ALA A C 1
ATOM 595 O O . ALA A 1 75 ? -1.991 1.033 18.097 1.00 96.69 75 ALA A O 1
ATOM 596 N N . MET A 1 76 ? -2.860 2.937 18.888 1.00 97.50 76 MET A N 1
ATOM 597 C CA . MET A 1 76 ? -4.254 2.509 18.804 1.00 97.50 76 MET A CA 1
ATOM 598 C C . MET A 1 76 ? -4.689 2.318 17.346 1.00 97.50 76 MET A C 1
ATOM 600 O O . MET A 1 76 ? -5.161 1.230 17.015 1.00 97.50 76 MET A O 1
ATOM 604 N N . VAL A 1 77 ? -4.462 3.314 16.482 1.00 97.94 77 VAL A N 1
ATOM 605 C CA . VAL A 1 77 ? -4.782 3.235 15.044 1.00 97.94 77 VAL A CA 1
ATOM 606 C C . VAL A 1 77 ? -4.010 2.092 14.382 1.00 97.94 77 VAL A C 1
ATOM 608 O O . VAL A 1 77 ? -4.608 1.220 13.755 1.00 97.94 77 VAL A O 1
ATOM 611 N N . LYS A 1 78 ? -2.688 2.019 14.602 1.00 97.69 78 LYS A N 1
ATOM 612 C CA . LYS A 1 78 ? -1.825 0.973 14.030 1.00 97.69 78 LYS A CA 1
ATOM 613 C C . LYS A 1 78 ? -2.290 -0.437 14.403 1.00 97.69 78 LYS A C 1
ATOM 615 O O . LYS A 1 78 ? -2.289 -1.320 13.549 1.00 97.69 78 LYS A O 1
ATOM 620 N N . ARG A 1 79 ? -2.700 -0.664 15.658 1.00 97.88 79 ARG A N 1
ATOM 621 C CA . ARG A 1 79 ? -3.200 -1.975 16.112 1.00 97.88 79 ARG A CA 1
ATOM 622 C C . ARG A 1 79 ? -4.504 -2.367 15.430 1.00 97.88 79 ARG A C 1
ATOM 624 O O . ARG A 1 79 ? -4.629 -3.520 15.025 1.00 97.88 79 ARG A O 1
ATOM 631 N N . GLU A 1 80 ? -5.453 -1.442 15.312 1.00 97.94 80 GLU A N 1
ATOM 632 C CA . GLU A 1 80 ? -6.729 -1.723 14.649 1.00 97.94 80 GLU A CA 1
ATOM 633 C C . GLU A 1 80 ? -6.527 -2.004 13.156 1.00 97.94 80 GLU A C 1
ATOM 635 O O . GLU A 1 80 ? -7.012 -3.019 12.649 1.00 97.94 80 GLU A O 1
ATOM 640 N N . PHE A 1 81 ? -5.730 -1.174 12.480 1.00 98.12 81 PHE A N 1
ATOM 641 C CA . PHE A 1 81 ? -5.402 -1.353 11.070 1.00 98.12 81 PHE A CA 1
ATOM 642 C C . PHE A 1 81 ? -4.722 -2.706 10.811 1.00 98.12 81 PHE A C 1
ATOM 644 O O . PHE A 1 81 ? -5.157 -3.480 9.957 1.00 98.12 81 PHE A O 1
ATOM 651 N N . HIS A 1 82 ? -3.711 -3.046 11.620 1.00 97.62 82 HIS A N 1
ATOM 652 C CA . HIS A 1 82 ? -3.024 -4.336 11.557 1.00 97.62 82 HIS A CA 1
ATOM 653 C C . HIS A 1 82 ? -3.977 -5.512 11.789 1.00 97.62 82 HIS A C 1
ATOM 655 O O . HIS A 1 82 ? -3.951 -6.480 11.030 1.00 97.62 82 HIS A O 1
ATOM 661 N N . ARG A 1 83 ? -4.851 -5.436 12.800 1.00 96.94 83 ARG A N 1
ATOM 662 C CA . ARG A 1 83 ? -5.829 -6.490 13.108 1.00 96.94 83 ARG A CA 1
ATOM 663 C C . ARG A 1 83 ? -6.743 -6.788 11.917 1.00 96.94 83 ARG A C 1
ATOM 665 O O . ARG A 1 83 ? -7.029 -7.956 11.662 1.00 96.94 83 ARG A O 1
ATOM 672 N N . VAL A 1 84 ? -7.228 -5.759 11.221 1.00 96.75 84 VAL A N 1
ATOM 673 C CA . VAL A 1 84 ? -8.146 -5.929 10.083 1.00 96.75 84 VAL A CA 1
ATOM 674 C C . VAL A 1 84 ? -7.416 -6.440 8.846 1.00 96.75 84 VAL A C 1
ATOM 676 O O . VAL A 1 84 ? -7.845 -7.446 8.282 1.00 96.75 84 VAL A O 1
ATOM 679 N N . LEU A 1 85 ? -6.282 -5.840 8.467 1.00 95.94 85 LEU A N 1
ATOM 680 C CA . LEU A 1 85 ? -5.532 -6.313 7.299 1.00 95.94 85 LEU A CA 1
ATOM 681 C C . LEU A 1 85 ? -4.972 -7.725 7.486 1.00 95.94 85 LEU A C 1
ATOM 683 O O . LEU A 1 85 ? -4.956 -8.497 6.535 1.00 95.94 85 LEU A O 1
ATOM 687 N N . THR A 1 86 ? -4.580 -8.105 8.706 1.00 95.12 86 THR A N 1
ATOM 688 C CA . THR A 1 86 ? -4.139 -9.482 8.991 1.00 95.12 86 THR A CA 1
ATOM 689 C C . THR A 1 86 ? -5.259 -10.482 8.725 1.00 95.12 86 THR A C 1
ATOM 691 O O . THR A 1 86 ? -5.026 -11.525 8.124 1.00 95.12 86 THR A O 1
ATOM 694 N N . LYS A 1 87 ? -6.493 -10.157 9.129 1.00 93.06 87 LYS A N 1
ATOM 695 C CA . LYS A 1 87 ? -7.653 -11.013 8.861 1.00 93.06 87 LYS A CA 1
ATOM 696 C C . LYS A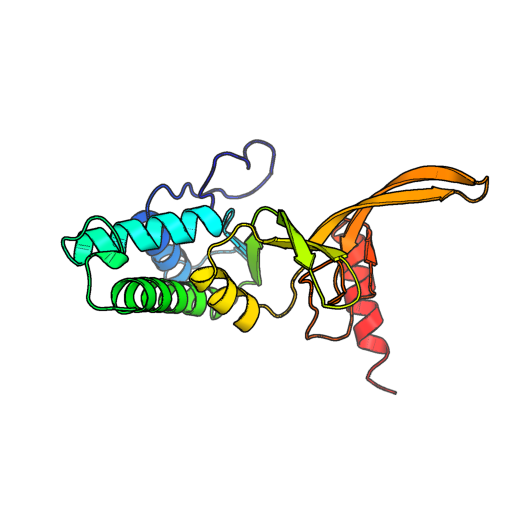 1 87 ? -7.932 -11.152 7.368 1.00 93.06 87 LYS A C 1
ATOM 698 O O . LYS A 1 87 ? -8.246 -12.254 6.940 1.00 93.06 87 LYS A O 1
ATOM 703 N N . LEU A 1 88 ? -7.811 -10.069 6.598 1.00 92.94 88 LEU A N 1
ATOM 704 C CA . LEU A 1 88 ? -7.926 -10.119 5.137 1.00 92.94 88 LEU A CA 1
ATOM 705 C C . LEU A 1 88 ? -6.819 -10.977 4.510 1.00 92.94 88 LEU A C 1
ATOM 707 O O . LEU A 1 88 ? -7.104 -11.809 3.660 1.00 92.94 88 LEU A O 1
ATOM 711 N N . ALA A 1 89 ? -5.573 -10.822 4.962 1.00 93.06 89 ALA A N 1
ATOM 712 C CA . ALA A 1 89 ? -4.429 -11.572 4.442 1.00 93.06 89 ALA A CA 1
ATOM 713 C C . ALA A 1 89 ? -4.492 -13.080 4.755 1.00 93.06 89 ALA A C 1
ATOM 715 O O . ALA A 1 89 ? -3.891 -13.883 4.053 1.00 93.06 89 ALA A O 1
ATOM 716 N N . GLN A 1 90 ? -5.218 -13.473 5.806 1.00 91.69 90 GLN A N 1
ATOM 717 C CA . GLN A 1 90 ? -5.424 -14.875 6.191 1.00 91.69 90 GLN A CA 1
ATOM 718 C C . GLN A 1 90 ? -6.542 -15.574 5.405 1.00 91.69 90 GLN A C 1
ATOM 720 O O . GLN A 1 90 ? -6.746 -16.777 5.571 1.00 91.69 90 GLN A O 1
ATOM 725 N N . MET A 1 91 ? -7.289 -14.846 4.576 1.00 90.25 91 MET A N 1
ATOM 726 C CA . MET A 1 91 ? -8.328 -15.436 3.738 1.00 90.25 91 MET A CA 1
ATOM 727 C C . MET A 1 91 ? -7.712 -16.260 2.598 1.00 90.25 91 MET A C 1
ATOM 729 O O . MET A 1 91 ? -6.624 -15.933 2.127 1.00 90.25 91 MET A O 1
ATOM 733 N N . PRO A 1 92 ? -8.402 -17.299 2.086 1.00 89.94 92 PRO A N 1
ATOM 734 C CA . PRO A 1 92 ? -7.933 -18.111 0.958 1.00 89.94 92 PRO A CA 1
ATOM 735 C C . PRO A 1 92 ? -8.087 -17.382 -0.396 1.00 89.94 92 PRO A C 1
ATOM 737 O O . PRO A 1 92 ? -8.550 -17.948 -1.387 1.00 89.94 92 PRO A O 1
ATOM 740 N N . THR A 1 93 ? -7.713 -16.105 -0.434 1.00 92.56 93 THR A N 1
ATOM 741 C CA . THR A 1 93 ? -7.747 -15.204 -1.587 1.00 92.56 93 THR A CA 1
ATOM 742 C C . THR A 1 93 ? -6.426 -14.451 -1.662 1.00 92.56 93 THR A C 1
ATOM 744 O O . THR A 1 93 ? -5.878 -14.075 -0.631 1.00 92.56 93 THR A O 1
ATOM 747 N N . GLY A 1 94 ? -5.938 -14.153 -2.865 1.00 94.44 94 GLY A N 1
ATOM 748 C CA . GLY A 1 94 ? -4.847 -13.193 -3.021 1.00 94.44 94 GLY A CA 1
ATOM 749 C C . GLY A 1 94 ? -5.264 -11.808 -2.519 1.00 94.44 94 GLY A C 1
ATOM 750 O O . GLY A 1 94 ? -6.399 -11.388 -2.743 1.00 94.44 94 GLY A O 1
ATOM 751 N N . LEU A 1 95 ? -4.354 -11.090 -1.867 1.00 96.69 95 LEU A N 1
ATOM 752 C CA . LEU A 1 95 ? -4.585 -9.731 -1.384 1.00 96.69 95 LEU A CA 1
ATOM 753 C C . LEU A 1 95 ? -3.688 -8.755 -2.149 1.00 96.69 95 LEU A C 1
ATOM 755 O O . LEU A 1 95 ? -2.467 -8.888 -2.130 1.00 96.69 95 LEU A O 1
ATOM 759 N N . ILE A 1 96 ? -4.298 -7.769 -2.806 1.00 96.94 96 ILE A N 1
ATOM 760 C CA . ILE A 1 96 ? -3.602 -6.672 -3.485 1.00 96.94 96 ILE A CA 1
ATOM 761 C C . ILE A 1 96 ? -3.908 -5.379 -2.738 1.00 96.94 96 ILE A C 1
ATOM 763 O O . ILE A 1 96 ? -5.067 -5.047 -2.491 1.00 96.94 96 ILE A O 1
ATOM 767 N N . LEU A 1 97 ? -2.861 -4.644 -2.384 1.00 97.50 97 LEU A N 1
ATOM 768 C CA . LEU A 1 97 ? -2.948 -3.373 -1.675 1.00 97.50 97 LEU A CA 1
ATOM 769 C C . LEU A 1 97 ? -2.368 -2.287 -2.578 1.00 97.50 97 LEU A C 1
ATOM 771 O O . LEU A 1 97 ? -1.207 -2.381 -2.975 1.00 97.50 97 LEU A O 1
ATOM 775 N N . VAL A 1 98 ? -3.171 -1.279 -2.915 1.00 96.62 98 VAL A N 1
ATOM 776 C CA . VAL A 1 98 ? -2.766 -0.203 -3.830 1.00 96.62 98 VAL A CA 1
ATOM 777 C C . VAL A 1 98 ? -2.545 1.081 -3.043 1.00 96.62 98 VAL A C 1
ATOM 779 O O . VAL A 1 98 ? -3.387 1.479 -2.244 1.00 96.62 98 VAL A O 1
ATOM 782 N N . SER A 1 99 ? -1.401 1.724 -3.257 1.00 96.62 99 SER A N 1
ATOM 783 C CA . SER A 1 99 ? -1.064 3.028 -2.684 1.00 96.62 99 SER A CA 1
ATOM 784 C C . SER A 1 99 ? -0.460 3.898 -3.773 1.00 96.62 99 SER A C 1
ATOM 786 O O . SER A 1 99 ? 0.236 3.390 -4.658 1.00 96.62 99 SER A O 1
ATOM 788 N N . HIS A 1 100 ? -0.694 5.207 -3.703 1.00 95.12 100 HIS A N 1
ATOM 789 C CA . HIS A 1 100 ? 0.006 6.149 -4.574 1.00 95.12 100 HIS A CA 1
ATOM 790 C C . HIS A 1 100 ? 1.498 6.184 -4.219 1.00 95.12 100 HIS A C 1
ATOM 792 O O . HIS A 1 100 ? 1.905 5.845 -3.109 1.00 95.12 100 HIS A O 1
ATOM 798 N N . ALA A 1 101 ? 2.341 6.602 -5.161 1.00 94.25 101 ALA A N 1
ATOM 799 C CA . ALA A 1 101 ? 3.771 6.781 -4.925 1.00 94.25 101 ALA A CA 1
ATOM 800 C C . ALA A 1 101 ? 4.123 8.269 -4.847 1.00 94.25 101 ALA A C 1
ATOM 802 O O . ALA A 1 101 ? 3.609 9.089 -5.607 1.00 94.25 101 ALA A O 1
ATOM 803 N N . LYS A 1 102 ? 5.050 8.617 -3.954 1.00 94.19 102 LYS A N 1
ATOM 804 C CA . LYS A 1 102 ? 5.668 9.943 -3.889 1.00 94.19 102 LYS A CA 1
ATOM 805 C C . LYS A 1 102 ? 7.181 9.833 -3.883 1.00 94.19 102 LYS A C 1
ATOM 807 O O . LYS A 1 102 ? 7.750 8.901 -3.319 1.00 94.19 102 LYS A O 1
ATOM 812 N N . ASN A 1 103 ? 7.822 10.841 -4.452 1.00 94.06 103 ASN A N 1
ATOM 813 C CA . ASN A 1 103 ? 9.267 10.983 -4.422 1.00 94.06 103 ASN A CA 1
ATOM 814 C C . ASN A 1 103 ? 9.684 11.745 -3.166 1.00 94.06 103 ASN A C 1
ATOM 816 O O . ASN A 1 103 ? 9.186 12.841 -2.905 1.00 94.06 103 ASN A O 1
ATOM 820 N N . ILE A 1 104 ? 10.607 11.173 -2.401 1.00 94.06 104 ILE A N 1
ATOM 821 C CA . ILE A 1 104 ? 11.286 11.858 -1.305 1.00 94.06 104 ILE A CA 1
ATOM 822 C C . ILE A 1 104 ? 12.762 12.030 -1.629 1.00 94.06 104 ILE A C 1
ATOM 824 O O . ILE A 1 104 ? 13.393 11.168 -2.239 1.00 94.06 104 ILE A O 1
ATOM 828 N N . THR A 1 105 ? 13.324 13.142 -1.182 1.00 95.69 105 THR A N 1
ATOM 829 C CA . THR A 1 105 ? 14.762 13.374 -1.236 1.00 95.69 105 THR A CA 1
ATOM 830 C C . THR A 1 105 ? 15.419 12.767 -0.004 1.00 95.69 105 THR A C 1
ATOM 832 O O . THR A 1 105 ? 15.152 13.194 1.120 1.00 95.69 105 THR A O 1
ATOM 835 N N . ILE A 1 106 ? 16.321 11.812 -0.210 1.00 93.00 106 ILE A N 1
ATOM 836 C CA . ILE A 1 106 ? 17.158 11.241 0.842 1.00 93.00 106 ILE A CA 1
ATOM 837 C C . ILE A 1 106 ? 18.536 11.892 0.762 1.00 93.00 106 ILE A C 1
ATOM 839 O O . ILE A 1 106 ? 19.296 11.682 -0.186 1.00 93.00 106 ILE A O 1
ATOM 843 N N . LYS A 1 107 ? 18.859 12.686 1.787 1.00 92.44 107 LYS A N 1
ATOM 844 C CA . LYS A 1 107 ? 20.177 13.303 1.953 1.00 92.44 107 LYS A CA 1
ATOM 845 C C . LYS A 1 107 ? 21.050 12.415 2.825 1.00 92.44 107 LYS A C 1
ATOM 847 O O . LYS A 1 107 ? 20.738 12.174 3.989 1.00 92.44 107 LYS A O 1
ATOM 852 N N . THR A 1 108 ? 22.154 11.947 2.262 1.00 87.25 108 THR A N 1
ATOM 853 C CA . THR A 1 108 ? 23.231 11.290 3.004 1.00 87.25 108 THR A CA 1
ATOM 854 C C . THR A 1 108 ? 24.398 12.261 3.177 1.00 87.25 108 THR A C 1
ATOM 856 O O . THR A 1 108 ? 24.408 13.357 2.619 1.00 87.25 108 THR A O 1
ATOM 859 N N . ARG A 1 109 ? 25.420 11.866 3.943 1.00 88.44 109 ARG A N 1
ATOM 860 C CA . ARG A 1 109 ? 26.615 12.698 4.150 1.00 88.44 109 ARG A CA 1
ATOM 861 C C . ARG A 1 109 ? 27.400 12.960 2.853 1.00 88.44 109 ARG A C 1
ATOM 863 O O . ARG A 1 109 ? 28.143 13.932 2.798 1.00 88.44 109 ARG A O 1
ATOM 870 N N . THR A 1 110 ? 27.277 12.089 1.847 1.00 89.50 110 THR A N 1
ATOM 871 C CA . THR A 1 110 ? 28.097 12.109 0.619 1.00 89.50 110 THR A CA 1
ATOM 872 C C . THR A 1 110 ? 27.291 12.214 -0.674 1.00 89.50 110 THR A C 1
ATOM 874 O O . THR A 1 110 ? 27.877 12.467 -1.721 1.00 89.50 110 THR A O 1
ATOM 877 N N . SER A 1 111 ? 25.974 12.011 -0.637 1.00 89.62 111 SER A N 1
ATOM 878 C CA . SER A 1 111 ? 25.113 12.070 -1.821 1.00 89.62 111 SER A CA 1
ATOM 879 C C . SER A 1 111 ? 23.667 12.418 -1.476 1.00 89.62 111 SER A C 1
ATOM 881 O O . SER A 1 111 ? 23.195 12.187 -0.361 1.00 89.62 111 SER A O 1
ATOM 883 N N . GLU A 1 112 ? 22.951 12.926 -2.471 1.00 93.00 112 GLU A N 1
ATOM 884 C CA . GLU A 1 112 ? 21.505 13.114 -2.453 1.00 93.00 112 GLU A CA 1
ATOM 885 C C . GLU A 1 112 ? 20.899 12.222 -3.536 1.00 93.00 112 GLU A C 1
ATOM 887 O O . GLU A 1 112 ? 21.411 12.170 -4.654 1.00 93.00 112 GLU A O 1
ATOM 892 N N . HIS A 1 113 ? 19.839 11.491 -3.204 1.00 91.94 113 HIS A N 1
ATOM 893 C CA . HIS A 1 113 ? 19.090 10.710 -4.183 1.00 91.94 113 HIS A CA 1
ATOM 894 C C . HIS A 1 113 ? 17.590 10.835 -3.942 1.00 91.94 113 HIS A C 1
ATOM 896 O O . HIS A 1 113 ? 17.136 11.092 -2.826 1.00 91.94 113 HIS A O 1
ATOM 902 N N . VAL A 1 114 ? 16.823 10.655 -5.012 1.00 93.50 114 VAL A N 1
ATOM 903 C CA . VAL A 1 114 ? 15.363 10.629 -4.962 1.00 93.50 114 VAL A CA 1
ATOM 904 C C . VAL A 1 114 ? 14.913 9.183 -4.835 1.00 93.50 114 VAL A C 1
ATOM 906 O O . VAL A 1 114 ? 15.322 8.343 -5.632 1.00 93.50 114 VAL A O 1
ATOM 909 N N . LYS A 1 115 ? 14.070 8.898 -3.845 1.00 93.56 115 LYS A N 1
ATOM 910 C CA . LYS A 1 115 ? 13.475 7.579 -3.637 1.00 93.56 115 LYS A CA 1
ATOM 911 C C . LYS A 1 115 ? 11.957 7.668 -3.722 1.00 93.56 115 LYS A C 1
ATOM 913 O O . LYS A 1 115 ? 11.347 8.486 -3.033 1.00 93.56 115 LYS A O 1
ATOM 918 N N . ALA A 1 116 ? 11.358 6.816 -4.540 1.00 93.69 116 ALA A N 1
ATOM 919 C CA . ALA A 1 116 ? 9.925 6.606 -4.585 1.00 93.69 116 ALA A CA 1
ATOM 920 C C . ALA A 1 116 ? 9.500 5.701 -3.419 1.00 93.69 116 ALA A C 1
ATOM 922 O O . ALA A 1 116 ? 10.037 4.606 -3.223 1.00 93.69 116 ALA A O 1
ATOM 923 N N . ILE A 1 117 ? 8.536 6.184 -2.639 1.00 93.62 117 ILE A N 1
ATOM 924 C CA . ILE A 1 117 ? 7.931 5.487 -1.500 1.00 93.62 117 ILE A CA 1
ATOM 925 C C . ILE A 1 117 ? 6.401 5.577 -1.604 1.00 93.62 117 ILE A C 1
ATOM 927 O O . ILE A 1 117 ? 5.906 6.509 -2.249 1.00 93.62 117 ILE A O 1
ATOM 931 N N . PRO A 1 118 ? 5.626 4.683 -0.961 1.00 94.69 118 PRO A N 1
ATOM 932 C CA . PRO A 1 118 ? 4.166 4.805 -0.938 1.00 94.69 118 PRO A CA 1
ATOM 933 C C . PRO A 1 118 ? 3.751 6.146 -0.316 1.00 94.69 118 PRO A C 1
ATOM 935 O O . PRO A 1 118 ? 4.500 6.700 0.483 1.00 94.69 118 PRO A O 1
ATOM 938 N N . THR A 1 119 ? 2.582 6.709 -0.597 1.00 95.38 119 THR A N 1
ATOM 939 C CA . THR A 1 119 ? 2.105 7.937 0.071 1.00 95.38 119 THR A CA 1
ATOM 940 C C . THR A 1 119 ? 1.629 7.672 1.494 1.00 95.38 119 THR A C 1
ATOM 942 O O . THR A 1 119 ? 1.758 8.572 2.329 1.00 95.38 119 THR A O 1
ATOM 945 N N . LEU A 1 120 ? 1.260 6.419 1.782 1.00 95.31 120 LEU A N 1
ATOM 946 C CA . LEU A 1 120 ? 0.690 5.919 3.033 1.00 95.31 120 LEU A CA 1
ATOM 947 C C . LEU A 1 120 ? 1.411 6.443 4.282 1.00 95.31 120 LEU A C 1
ATOM 949 O O . LEU A 1 120 ? 2.619 6.662 4.266 1.00 95.31 120 LEU A O 1
ATOM 953 N N . SER A 1 121 ? 0.707 6.654 5.390 1.00 91.69 121 SER A N 1
ATOM 954 C CA . SER A 1 121 ? 1.344 7.098 6.638 1.00 91.69 121 SER A CA 1
ATOM 955 C C . SER A 1 121 ? 2.388 6.083 7.139 1.00 91.69 121 SER A C 1
ATOM 957 O O . SER A 1 121 ? 2.292 4.890 6.851 1.00 91.69 121 SER A O 1
ATOM 959 N N . GLN A 1 122 ? 3.381 6.525 7.924 1.00 92.12 122 GLN A N 1
ATOM 960 C CA . GLN A 1 122 ? 4.440 5.625 8.413 1.00 92.12 122 GLN A CA 1
ATOM 961 C C . GLN A 1 122 ? 3.873 4.421 9.183 1.00 92.12 122 GLN A C 1
ATOM 963 O O . GLN A 1 122 ? 4.292 3.292 8.954 1.00 92.12 122 GLN A O 1
ATOM 968 N N . GLY A 1 123 ? 2.875 4.645 10.045 1.00 92.56 123 GLY A N 1
ATOM 969 C CA . GLY A 1 123 ? 2.239 3.571 10.809 1.00 92.56 123 GLY A CA 1
ATOM 970 C C . GLY A 1 123 ? 1.579 2.512 9.921 1.00 92.56 123 GLY A C 1
ATOM 971 O O . GLY A 1 123 ? 1.705 1.321 10.212 1.00 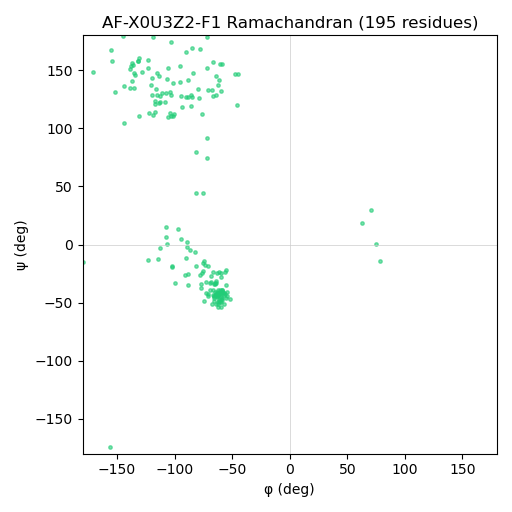92.56 123 GLY A O 1
ATOM 972 N N . GLY A 1 124 ? 0.932 2.935 8.830 1.00 94.81 124 GLY A N 1
ATOM 973 C CA . GLY A 1 124 ? 0.344 2.036 7.837 1.00 94.81 124 GLY A CA 1
ATOM 974 C C . GLY A 1 124 ? 1.402 1.325 6.997 1.00 94.81 124 GLY A C 1
ATOM 975 O O . GLY A 1 124 ? 1.308 0.116 6.792 1.00 94.81 124 GLY A O 1
ATOM 976 N N . ARG A 1 125 ? 2.447 2.046 6.565 1.00 94.44 125 ARG A N 1
ATOM 977 C CA . ARG A 1 125 ? 3.570 1.466 5.811 1.00 94.44 125 ARG A CA 1
ATOM 978 C C . ARG A 1 125 ? 4.266 0.369 6.597 1.00 94.44 125 ARG A C 1
ATOM 980 O O . ARG A 1 125 ? 4.470 -0.702 6.045 1.00 94.44 125 ARG A O 1
ATOM 987 N N . ASP A 1 126 ? 4.565 0.591 7.877 1.00 94.38 126 ASP A N 1
ATOM 988 C CA . ASP A 1 126 ? 5.198 -0.425 8.726 1.00 94.38 126 ASP A CA 1
ATOM 989 C C . ASP A 1 126 ? 4.401 -1.737 8.738 1.00 94.38 126 ASP A C 1
ATOM 991 O O . ASP A 1 126 ? 4.977 -2.820 8.712 1.00 94.38 126 ASP A O 1
ATOM 995 N N . VAL A 1 127 ? 3.069 -1.636 8.793 1.00 95.75 127 VAL A N 1
ATOM 996 C CA . VAL A 1 127 ? 2.168 -2.793 8.789 1.00 95.75 127 VAL A CA 1
ATOM 997 C C . VAL A 1 127 ? 2.209 -3.507 7.440 1.00 95.75 127 VAL A C 1
ATOM 999 O O . VAL A 1 127 ? 2.418 -4.718 7.390 1.00 95.75 127 VAL A O 1
ATOM 1002 N N . ILE A 1 128 ? 2.036 -2.763 6.347 1.00 94.38 128 ILE A N 1
ATOM 1003 C CA . ILE A 1 128 ? 1.917 -3.343 5.006 1.00 94.38 128 ILE A CA 1
ATOM 1004 C C . ILE A 1 128 ? 3.251 -3.905 4.511 1.00 94.38 128 ILE A C 1
ATOM 1006 O O . ILE A 1 128 ? 3.296 -5.019 4.001 1.00 94.38 128 ILE A O 1
ATOM 1010 N N . LEU A 1 129 ? 4.357 -3.187 4.698 1.00 92.25 129 LEU A N 1
ATOM 1011 C CA . LEU A 1 129 ? 5.678 -3.659 4.275 1.00 92.25 129 LEU A CA 1
ATOM 1012 C C . LEU A 1 129 ? 6.106 -4.915 5.049 1.00 92.25 129 LEU A C 1
ATOM 1014 O O . LEU A 1 129 ? 6.762 -5.799 4.495 1.00 92.25 129 LEU A O 1
ATOM 1018 N N . ALA A 1 130 ? 5.710 -5.032 6.322 1.00 91.69 130 ALA A N 1
ATOM 1019 C CA . ALA A 1 130 ? 5.957 -6.236 7.109 1.00 91.69 130 ALA A CA 1
ATOM 1020 C C . ALA A 1 130 ? 5.138 -7.440 6.613 1.00 91.69 130 ALA A C 1
ATOM 1022 O O . ALA A 1 130 ? 5.632 -8.569 6.675 1.00 91.69 130 ALA A O 1
ATOM 1023 N N . MET A 1 131 ? 3.930 -7.218 6.089 1.00 93.38 131 MET A N 1
ATOM 1024 C CA . MET A 1 131 ? 3.033 -8.296 5.664 1.00 93.38 131 MET A CA 1
ATOM 1025 C C . MET A 1 131 ? 3.184 -8.704 4.194 1.00 93.38 131 MET A C 1
ATOM 1027 O O . MET A 1 131 ? 2.892 -9.846 3.865 1.00 93.38 131 MET A O 1
ATOM 1031 N N . ALA A 1 132 ? 3.635 -7.803 3.320 1.00 95.00 132 ALA A N 1
ATOM 1032 C CA . ALA A 1 132 ? 3.684 -8.044 1.883 1.00 95.00 132 ALA A CA 1
ATOM 1033 C C . ALA A 1 132 ? 4.769 -9.059 1.480 1.00 95.00 132 ALA A C 1
ATOM 1035 O O . ALA A 1 132 ? 5.934 -8.934 1.868 1.00 95.00 132 ALA A O 1
ATOM 1036 N N . ASP A 1 133 ? 4.396 -10.019 0.630 1.00 94.75 133 ASP A N 1
ATOM 1037 C CA . ASP A 1 133 ? 5.337 -10.931 -0.036 1.00 94.75 133 ASP A CA 1
ATOM 1038 C C . ASP A 1 133 ? 6.063 -10.254 -1.203 1.00 94.75 133 ASP A C 1
ATOM 1040 O O . ASP A 1 133 ? 7.239 -10.518 -1.470 1.00 94.75 133 ASP A O 1
ATOM 1044 N N . THR A 1 134 ? 5.365 -9.350 -1.890 1.00 95.81 134 THR A N 1
ATOM 1045 C CA . THR A 1 134 ? 5.887 -8.583 -3.019 1.00 95.81 134 THR A CA 1
ATOM 1046 C C . THR A 1 134 ? 5.404 -7.137 -2.930 1.00 95.81 134 THR A C 1
ATOM 1048 O O . THR A 1 134 ? 4.230 -6.876 -2.679 1.00 95.81 134 THR A O 1
ATOM 1051 N N . ILE A 1 135 ? 6.317 -6.193 -3.142 1.00 96.25 135 ILE A N 1
ATOM 1052 C CA . ILE A 1 135 ? 6.083 -4.751 -3.173 1.00 96.25 135 ILE A CA 1
ATOM 1053 C C . ILE A 1 135 ? 6.554 -4.262 -4.541 1.00 96.25 135 ILE A C 1
ATOM 1055 O O . ILE A 1 135 ? 7.746 -4.314 -4.850 1.00 96.25 135 ILE A O 1
ATOM 1059 N N . LEU A 1 136 ? 5.608 -3.813 -5.363 1.00 96.81 136 LEU A N 1
ATOM 1060 C CA . LEU A 1 136 ? 5.842 -3.440 -6.755 1.00 96.81 136 LEU A CA 1
ATOM 1061 C C . LEU A 1 136 ? 5.687 -1.931 -6.929 1.00 96.81 136 LEU A C 1
ATOM 1063 O O . LEU A 1 136 ? 4.672 -1.361 -6.534 1.00 96.81 136 LEU A O 1
ATOM 1067 N N . PHE A 1 137 ? 6.671 -1.294 -7.562 1.00 96.31 137 PHE A N 1
ATOM 1068 C CA . PHE A 1 137 ? 6.577 0.109 -7.965 1.00 96.31 137 PHE A CA 1
ATOM 1069 C C . PHE A 1 137 ? 6.311 0.211 -9.459 1.00 96.31 137 PHE A C 1
ATOM 1071 O O . PHE A 1 137 ? 7.187 -0.082 -10.270 1.00 96.31 137 PHE A O 1
ATOM 1078 N N . CYS A 1 138 ? 5.105 0.643 -9.815 1.00 95.81 138 CYS A N 1
ATOM 1079 C CA . CYS A 1 138 ? 4.702 0.863 -11.198 1.00 95.81 138 CYS A CA 1
ATOM 1080 C C . CYS A 1 138 ? 5.112 2.269 -11.642 1.00 95.81 138 CYS A C 1
ATOM 108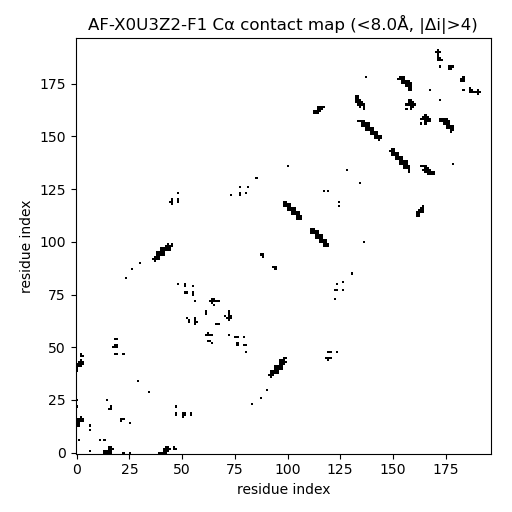2 O O . CYS A 1 138 ? 4.793 3.254 -10.977 1.00 95.81 138 CYS A O 1
ATOM 1084 N N . GLY A 1 139 ? 5.796 2.373 -12.775 1.00 93.56 139 GLY A N 1
ATOM 1085 C CA . GLY A 1 139 ? 6.320 3.641 -13.259 1.00 93.56 139 GLY A CA 1
ATOM 1086 C C . GLY A 1 139 ? 6.531 3.664 -14.762 1.00 93.56 139 GLY A C 1
ATOM 1087 O O . GLY A 1 139 ? 6.160 2.745 -15.494 1.00 93.56 139 GLY A O 1
ATOM 1088 N N . ILE A 1 140 ? 7.125 4.760 -15.216 1.00 92.31 140 ILE A N 1
ATOM 1089 C CA . ILE A 1 140 ? 7.519 4.952 -16.603 1.00 92.31 140 ILE A CA 1
ATOM 1090 C C . ILE A 1 140 ? 9.044 4.881 -16.674 1.00 92.31 140 ILE A C 1
ATOM 1092 O O . ILE A 1 140 ? 9.728 5.664 -16.021 1.00 92.31 140 ILE A O 1
ATOM 1096 N N . ALA A 1 141 ? 9.559 3.958 -17.481 1.00 89.75 141 ALA A N 1
ATOM 1097 C CA . ALA A 1 141 ? 10.962 3.895 -17.856 1.00 89.75 141 ALA A CA 1
ATOM 1098 C C . ALA A 1 141 ? 11.179 4.600 -19.198 1.00 89.75 141 ALA A C 1
ATOM 1100 O O . ALA A 1 141 ? 10.376 4.470 -20.129 1.00 89.75 141 ALA A O 1
ATOM 1101 N N . HIS A 1 142 ? 12.288 5.329 -19.289 1.00 89.31 142 HIS A N 1
ATOM 1102 C CA . HIS A 1 142 ? 12.786 5.905 -20.530 1.00 89.31 142 HIS A CA 1
ATOM 1103 C C . HIS A 1 142 ? 13.969 5.067 -21.003 1.00 89.31 142 HIS A C 1
ATOM 1105 O O . HIS A 1 142 ? 15.011 5.049 -20.354 1.00 89.31 142 HIS A O 1
ATOM 1111 N N . ASP A 1 143 ? 13.789 4.385 -22.126 1.00 85.94 143 ASP A N 1
ATOM 1112 C CA . ASP A 1 143 ? 14.777 3.499 -22.736 1.00 85.94 143 ASP A CA 1
ATOM 1113 C C . ASP A 1 143 ? 15.155 3.988 -24.133 1.00 85.94 143 ASP A C 1
ATOM 1115 O O . ASP A 1 143 ? 14.633 4.985 -24.642 1.00 85.94 143 ASP A O 1
ATOM 1119 N N . GLN A 1 144 ? 16.069 3.262 -24.768 1.00 88.94 144 GLN A N 1
ATOM 1120 C CA . GLN A 1 144 ? 16.398 3.414 -26.176 1.00 88.94 144 GLN A CA 1
ATOM 1121 C C . GLN A 1 144 ? 16.131 2.098 -26.909 1.00 88.94 144 GLN A C 1
ATOM 1123 O O . GLN A 1 144 ? 16.458 1.031 -26.394 1.00 88.94 144 GLN A O 1
ATOM 1128 N N . ASP A 1 145 ? 15.534 2.171 -28.099 1.00 86.31 145 ASP A N 1
ATOM 1129 C CA . ASP A 1 145 ? 15.422 1.007 -28.981 1.00 86.31 145 ASP A CA 1
ATOM 1130 C C . ASP A 1 145 ? 16.781 0.633 -29.608 1.00 86.31 145 ASP A C 1
ATOM 1132 O O . ASP A 1 145 ? 17.798 1.303 -29.403 1.00 86.31 145 ASP A O 1
ATOM 1136 N N . GLU A 1 146 ? 16.802 -0.430 -30.415 1.00 87.00 146 GLU A N 1
ATOM 1137 C CA . GLU A 1 146 ? 18.003 -0.904 -31.123 1.00 87.00 146 GLU A CA 1
ATOM 1138 C C . GLU A 1 146 ? 18.656 0.176 -32.013 1.00 87.00 146 GLU A C 1
ATOM 1140 O O . GLU A 1 146 ? 19.859 0.134 -32.268 1.00 87.00 146 GLU A O 1
ATOM 1145 N N . ASN A 1 147 ? 17.888 1.187 -32.435 1.00 91.00 147 ASN A N 1
ATOM 1146 C CA . ASN A 1 147 ? 18.337 2.313 -33.254 1.00 91.00 147 ASN A CA 1
ATOM 1147 C C . ASN A 1 147 ? 18.669 3.569 -32.428 1.00 91.00 147 ASN A C 1
ATOM 1149 O O . ASN A 1 147 ? 18.831 4.653 -32.995 1.00 91.00 147 ASN A O 1
ATOM 1153 N N . LYS A 1 148 ? 18.783 3.448 -31.097 1.00 88.94 148 LYS A N 1
ATOM 1154 C CA . LYS A 1 148 ? 19.010 4.550 -30.144 1.00 88.94 148 LYS A CA 1
ATOM 1155 C C . LYS A 1 148 ? 17.884 5.587 -30.096 1.00 88.94 148 LYS A C 1
ATOM 1157 O O . LYS A 1 148 ? 18.087 6.705 -29.614 1.00 88.94 148 LYS A O 1
ATOM 1162 N N . LYS A 1 149 ? 16.689 5.255 -30.586 1.00 90.88 149 LYS A N 1
ATOM 1163 C CA . LYS A 1 149 ? 15.531 6.144 -30.505 1.00 90.88 149 LYS A CA 1
ATOM 1164 C C . LYS A 1 149 ? 14.925 6.053 -29.103 1.00 90.88 149 LYS A C 1
ATOM 1166 O O . LYS A 1 149 ? 14.734 4.942 -28.610 1.00 90.88 149 LYS A O 1
ATOM 1171 N N . PRO A 1 150 ? 14.592 7.185 -28.458 1.00 90.00 150 PRO A N 1
ATOM 1172 C CA . PRO A 1 150 ? 13.970 7.160 -27.144 1.00 90.00 150 PRO A CA 1
ATOM 1173 C C . PRO A 1 150 ? 12.599 6.487 -27.220 1.00 90.00 150 PRO A C 1
ATOM 1175 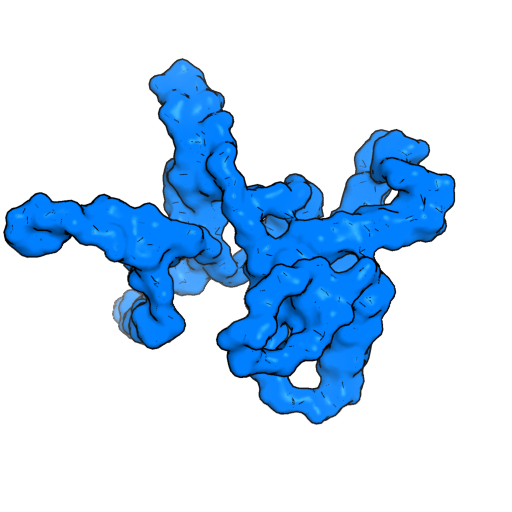O O . PRO A 1 150 ? 11.753 6.864 -28.037 1.00 90.00 150 PRO A O 1
ATOM 1178 N N . ILE A 1 151 ? 12.382 5.515 -26.342 1.00 92.38 151 ILE A N 1
ATOM 1179 C CA . ILE A 1 151 ? 11.098 4.857 -26.137 1.00 92.38 151 ILE A CA 1
ATOM 1180 C C . ILE A 1 151 ? 10.689 4.984 -24.674 1.00 92.38 151 ILE A C 1
ATOM 1182 O O . ILE A 1 151 ? 11.516 5.078 -23.769 1.00 92.38 151 ILE A O 1
ATOM 1186 N N . THR A 1 152 ? 9.383 4.982 -24.452 1.00 92.38 152 THR A N 1
ATOM 1187 C CA . THR A 1 152 ? 8.797 5.083 -23.121 1.00 92.38 152 THR A CA 1
ATOM 1188 C C . THR A 1 152 ? 8.037 3.799 -22.846 1.00 92.38 152 THR A C 1
ATOM 1190 O O . THR A 1 152 ? 7.146 3.437 -23.615 1.00 92.38 152 THR A O 1
ATOM 1193 N N . ARG A 1 153 ? 8.376 3.111 -21.756 1.00 93.19 153 ARG A N 1
ATOM 1194 C CA . ARG A 1 153 ? 7.730 1.858 -21.349 1.00 93.19 153 ARG A CA 1
ATOM 1195 C C . ARG A 1 153 ? 7.102 2.012 -19.976 1.00 93.19 153 ARG A C 1
ATOM 1197 O O . ARG A 1 153 ? 7.650 2.689 -19.112 1.00 93.19 153 ARG A O 1
ATOM 1204 N N . ARG A 1 154 ? 5.949 1.380 -19.762 1.00 95.06 154 ARG A N 1
ATOM 1205 C CA . ARG A 1 154 ? 5.401 1.217 -18.411 1.00 95.06 154 ARG A CA 1
ATOM 1206 C C . ARG A 1 154 ? 6.032 -0.021 -17.800 1.00 95.06 154 ARG A C 1
ATOM 1208 O O . ARG A 1 154 ? 5.968 -1.086 -18.408 1.00 95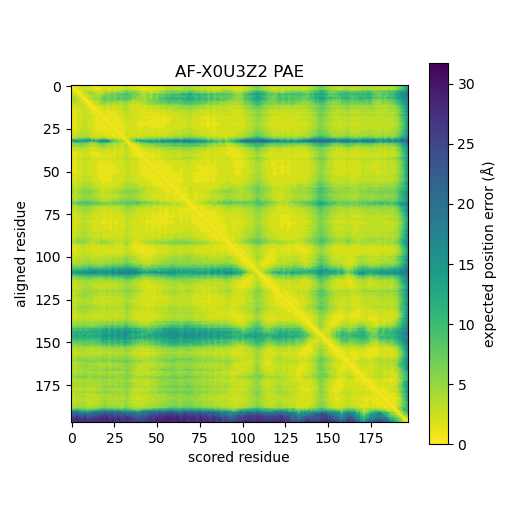.06 154 ARG A O 1
ATOM 1215 N N . VAL A 1 155 ? 6.615 0.120 -16.621 1.00 96.00 155 VAL A N 1
ATOM 1216 C CA . VAL A 1 155 ? 7.377 -0.944 -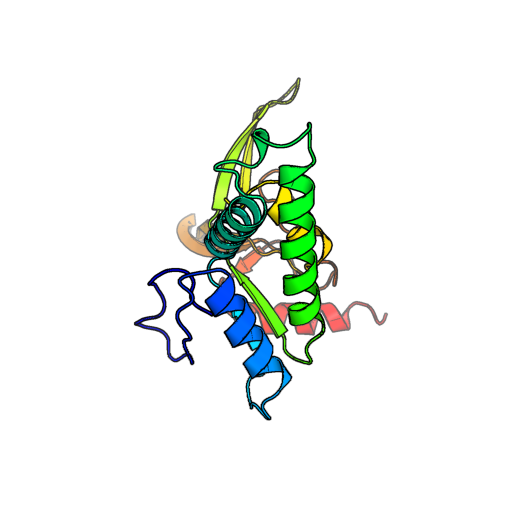15.963 1.00 96.00 155 VAL A CA 1
ATOM 1217 C C . VAL A 1 155 ? 6.949 -1.118 -14.511 1.00 96.00 155 VAL A C 1
ATOM 1219 O O . VAL A 1 155 ? 6.360 -0.214 -13.918 1.00 96.00 155 VAL A O 1
ATOM 1222 N N . MET A 1 156 ? 7.263 -2.278 -13.942 1.00 96.81 156 MET A N 1
ATOM 1223 C CA . MET A 1 156 ? 7.230 -2.540 -12.508 1.00 96.81 156 MET A CA 1
ATOM 1224 C C . MET A 1 156 ? 8.644 -2.816 -12.008 1.00 96.81 156 MET A C 1
ATOM 1226 O O . MET A 1 156 ? 9.329 -3.695 -12.532 1.00 96.81 156 MET A O 1
ATOM 1230 N N . HIS A 1 157 ? 9.053 -2.108 -10.961 1.00 96.62 157 HIS A N 1
ATOM 1231 C CA . HIS A 1 157 ? 10.256 -2.408 -10.194 1.00 96.62 157 HIS A CA 1
ATOM 1232 C C . HIS A 1 157 ? 9.901 -3.359 -9.054 1.00 96.62 157 HIS A C 1
ATOM 1234 O O . HIS A 1 157 ? 8.975 -3.083 -8.287 1.00 96.62 157 HIS A O 1
ATOM 1240 N N . THR A 1 158 ? 10.622 -4.477 -8.952 1.00 96.31 158 THR A N 1
ATOM 1241 C CA . THR A 1 158 ? 10.271 -5.578 -8.033 1.00 96.31 158 THR A CA 1
ATOM 1242 C C . THR A 1 158 ? 11.295 -5.786 -6.913 1.00 96.31 158 THR A C 1
ATOM 1244 O O . THR A 1 158 ? 11.023 -6.494 -5.945 1.00 96.31 158 THR A O 1
ATOM 1247 N N . LYS A 1 159 ? 12.479 -5.169 -7.019 1.00 95.25 159 LYS A N 1
ATOM 1248 C CA . LYS A 1 159 ? 13.591 -5.332 -6.070 1.00 95.25 159 LYS A CA 1
ATOM 1249 C C . LYS A 1 159 ? 13.911 -4.029 -5.339 1.00 95.25 159 LYS A C 1
ATOM 1251 O O . LYS A 1 159 ? 13.780 -2.952 -5.928 1.00 95.25 159 LYS A O 1
ATOM 1256 N N . PRO A 1 160 ? 14.366 -4.108 -4.076 1.00 93.50 160 PRO A N 1
ATOM 1257 C CA . PRO A 1 160 ? 14.789 -2.925 -3.345 1.00 93.50 160 PRO A CA 1
ATOM 1258 C C . PRO A 1 160 ? 15.977 -2.278 -4.055 1.00 93.50 160 PRO A C 1
ATOM 1260 O O . PRO A 1 160 ? 16.913 -2.957 -4.474 1.00 93.50 160 PRO A O 1
ATOM 1263 N N . SER A 1 161 ? 15.957 -0.955 -4.160 1.00 92.81 161 SER A N 1
ATOM 1264 C CA . SER A 1 161 ? 17.063 -0.184 -4.726 1.00 92.81 161 SER A CA 1
ATOM 1265 C C . SER A 1 161 ? 17.219 1.150 -3.996 1.00 92.81 161 SER A C 1
ATOM 1267 O O . SER A 1 161 ? 16.453 1.483 -3.085 1.00 92.81 161 SER A O 1
ATOM 1269 N N . LEU A 1 162 ? 18.206 1.946 -4.416 1.00 91.00 162 LEU A N 1
ATOM 1270 C CA . LEU A 1 162 ? 18.333 3.336 -3.970 1.00 91.00 162 LEU A CA 1
ATOM 1271 C C . LEU A 1 162 ? 17.096 4.171 -4.340 1.00 91.00 162 LEU A C 1
ATOM 1273 O O . LEU A 1 162 ? 16.768 5.118 -3.633 1.00 91.00 162 LEU A O 1
ATOM 1277 N N . PHE A 1 163 ? 16.395 3.805 -5.415 1.00 92.56 163 PHE A N 1
ATOM 1278 C CA . PHE A 1 163 ? 15.320 4.607 -5.994 1.00 92.56 163 PHE A CA 1
ATOM 1279 C C . PHE A 1 163 ? 13.918 4.105 -5.637 1.00 92.56 163 PHE A C 1
ATOM 1281 O O . PHE A 1 163 ? 12.977 4.887 -5.707 1.00 92.56 163 PHE A O 1
ATOM 1288 N N . TYR A 1 164 ? 13.765 2.849 -5.205 1.00 94.00 164 TYR A N 1
ATOM 1289 C CA . TYR A 1 164 ? 12.456 2.242 -4.942 1.00 94.00 164 TYR A CA 1
ATOM 1290 C C . TYR A 1 164 ? 12.435 1.458 -3.628 1.00 94.00 164 TYR A C 1
ATOM 1292 O O . TYR A 1 164 ? 13.327 0.653 -3.352 1.00 94.00 164 TYR A O 1
ATOM 1300 N N . GLU A 1 165 ? 11.379 1.643 -2.833 1.00 92.12 165 GLU A N 1
ATOM 1301 C CA . GLU A 1 165 ? 11.031 0.774 -1.694 1.00 92.12 165 GLU A CA 1
ATOM 1302 C C . GLU A 1 165 ? 10.274 -0.485 -2.157 1.00 92.12 165 GLU A C 1
ATOM 1304 O O . GLU A 1 165 ? 9.253 -0.865 -1.598 1.00 92.12 165 GLU A O 1
ATOM 1309 N N . ALA A 1 166 ? 10.757 -1.109 -3.232 1.00 94.50 166 ALA A N 1
ATOM 1310 C CA . ALA A 1 166 ? 10.212 -2.353 -3.759 1.00 94.50 166 ALA A CA 1
ATOM 1311 C C . ALA A 1 166 ? 10.800 -3.573 -3.030 1.00 94.50 166 ALA A C 1
ATOM 1313 O O . ALA A 1 166 ? 11.770 -3.468 -2.273 1.00 94.50 166 ALA A O 1
ATOM 1314 N N . GLY A 1 167 ? 10.223 -4.747 -3.262 1.00 94.75 167 GLY A N 1
ATOM 1315 C CA . GLY A 1 167 ? 10.644 -5.973 -2.601 1.00 94.75 167 GLY A CA 1
ATOM 1316 C C . GLY A 1 167 ? 9.986 -7.213 -3.178 1.00 94.75 167 GLY A C 1
ATOM 1317 O O . GLY A 1 167 ? 8.839 -7.187 -3.603 1.00 94.75 167 GLY A O 1
ATOM 1318 N N . ASP A 1 168 ? 10.710 -8.321 -3.147 1.00 95.56 168 ASP A N 1
ATOM 1319 C CA . ASP A 1 168 ? 10.212 -9.625 -3.563 1.00 95.56 168 ASP A CA 1
ATOM 1320 C C . ASP A 1 168 ? 10.831 -10.683 -2.652 1.00 95.56 168 ASP A C 1
ATOM 1322 O O . ASP A 1 168 ? 12.012 -11.015 -2.784 1.00 95.56 168 ASP A O 1
ATOM 1326 N N . ARG A 1 169 ? 10.031 -11.198 -1.715 1.00 94.38 169 ARG A N 1
ATOM 1327 C CA . ARG A 1 169 ? 10.451 -12.250 -0.781 1.00 94.38 169 ARG A CA 1
ATOM 1328 C C . ARG A 1 169 ? 10.556 -13.618 -1.445 1.00 94.38 169 ARG A C 1
ATOM 1330 O O . ARG A 1 169 ? 11.195 -14.502 -0.890 1.00 94.38 169 ARG A O 1
ATOM 1337 N N . THR A 1 170 ? 9.948 -13.799 -2.617 1.00 93.00 170 THR A N 1
ATOM 1338 C CA . THR A 1 170 ? 9.979 -15.080 -3.332 1.00 93.00 170 THR A CA 1
ATOM 1339 C C . THR A 1 170 ? 11.319 -15.321 -4.017 1.00 93.00 170 THR A C 1
ATOM 1341 O O . THR A 1 170 ? 11.674 -16.465 -4.282 1.00 93.00 170 THR A O 1
ATOM 1344 N N . GLY A 1 171 ? 12.056 -14.247 -4.320 1.00 92.44 171 GLY A N 1
ATOM 1345 C CA . GLY A 1 171 ? 13.317 -14.301 -5.056 1.00 92.44 171 GLY A CA 1
ATOM 1346 C C . GLY A 1 171 ? 13.159 -14.560 -6.557 1.00 92.44 171 GLY A C 1
ATOM 1347 O O . GLY A 1 171 ? 14.165 -14.585 -7.258 1.00 92.44 171 GLY A O 1
ATOM 1348 N N . ARG A 1 172 ? 11.931 -14.711 -7.069 1.00 93.00 172 ARG A N 1
ATOM 1349 C CA . ARG A 1 172 ? 11.660 -15.200 -8.432 1.00 93.00 172 ARG A CA 1
ATOM 1350 C C . ARG A 1 172 ? 11.630 -14.109 -9.492 1.00 93.00 172 ARG A C 1
ATOM 1352 O O . ARG A 1 172 ? 11.838 -14.399 -10.665 1.00 93.00 172 ARG A O 1
ATOM 1359 N N . LEU A 1 173 ? 11.325 -12.873 -9.107 1.00 95.81 173 LEU A N 1
ATOM 1360 C CA . LEU A 1 173 ? 11.140 -11.786 -10.066 1.00 95.81 173 LEU A CA 1
ATOM 1361 C C . LEU A 1 173 ? 12.488 -11.153 -10.452 1.00 95.81 173 LEU A C 1
ATOM 1363 O O . LEU A 1 173 ? 13.385 -11.083 -9.608 1.00 95.81 173 LEU A O 1
ATOM 1367 N N . PRO A 1 174 ? 12.659 -10.659 -11.691 1.00 95.06 174 PRO A N 1
ATOM 1368 C CA . PRO A 1 174 ? 13.817 -9.852 -12.072 1.00 95.06 174 PRO A CA 1
ATOM 1369 C C . PRO A 1 174 ? 13.663 -8.409 -11.565 1.00 95.06 174 PRO A C 1
ATOM 1371 O O . PRO A 1 174 ? 12.580 -8.004 -11.149 1.00 95.06 174 PRO A O 1
ATOM 1374 N N . GLU A 1 175 ? 14.729 -7.605 -11.621 1.00 94.25 175 GLU A N 1
ATOM 1375 C CA . GLU A 1 175 ? 14.739 -6.230 -11.087 1.00 94.25 175 GLU A CA 1
ATOM 1376 C C . GLU A 1 175 ? 13.609 -5.348 -11.640 1.00 94.25 175 GLU A C 1
ATOM 1378 O O . GLU A 1 175 ? 12.941 -4.641 -10.880 1.00 94.25 175 GLU A O 1
ATOM 1383 N N . THR A 1 176 ? 13.378 -5.427 -12.951 1.00 94.62 176 THR A N 1
ATOM 1384 C CA . THR A 1 176 ? 12.340 -4.677 -13.660 1.00 94.62 176 THR A CA 1
ATOM 1385 C C . THR A 1 176 ? 11.625 -5.589 -14.655 1.00 94.62 176 THR A C 1
ATOM 1387 O O . THR A 1 176 ? 12.261 -6.402 -15.324 1.00 94.62 176 THR A O 1
ATOM 1390 N N . ILE A 1 177 ? 10.308 -5.436 -14.760 1.00 95.25 177 ILE A N 1
ATOM 1391 C CA . ILE A 1 177 ? 9.441 -6.119 -15.732 1.00 95.25 177 ILE A CA 1
ATOM 1392 C C . ILE A 1 177 ? 8.526 -5.101 -16.411 1.00 95.25 177 ILE A C 1
ATOM 1394 O O . ILE A 1 177 ? 8.251 -4.043 -15.846 1.00 95.25 177 ILE A O 1
ATOM 1398 N N . ASP A 1 178 ? 8.009 -5.417 -17.595 1.00 95.56 178 ASP A N 1
ATOM 1399 C CA . ASP A 1 178 ? 6.956 -4.601 -18.203 1.00 95.56 178 ASP A CA 1
ATOM 1400 C C . ASP A 1 178 ? 5.687 -4.636 -17.330 1.00 95.56 178 ASP A C 1
ATOM 1402 O O . ASP A 1 178 ? 5.360 -5.658 -16.722 1.00 95.56 178 ASP A O 1
ATOM 1406 N N . LEU A 1 179 ? 4.955 -3.517 -17.264 1.00 95.75 179 LEU A N 1
ATOM 1407 C CA . LEU A 1 179 ? 3.709 -3.388 -16.499 1.00 95.75 179 LEU A CA 1
ATOM 1408 C C . LEU A 1 179 ? 2.573 -4.164 -17.186 1.00 95.75 179 LEU A C 1
ATOM 1410 O O . LEU A 1 179 ? 1.703 -3.595 -17.843 1.00 95.75 179 LEU A O 1
ATOM 1414 N N . SER A 1 180 ? 2.623 -5.486 -17.061 1.00 94.88 180 SER A N 1
ATOM 1415 C CA . SER A 1 180 ? 1.736 -6.440 -17.714 1.00 94.88 180 SER A CA 1
ATOM 1416 C C . SER A 1 180 ? 1.619 -7.701 -16.862 1.00 94.88 180 SER A C 1
ATOM 1418 O O . SER A 1 180 ? 2.626 -8.271 -16.439 1.00 94.88 180 SER A O 1
ATOM 1420 N N . TYR A 1 181 ? 0.389 -8.162 -16.620 1.00 93.00 181 TYR A N 1
ATOM 1421 C CA . TYR A 1 181 ? 0.161 -9.397 -15.866 1.00 93.00 181 TYR A CA 1
ATOM 1422 C C . TYR A 1 181 ? 0.764 -10.638 -16.554 1.00 93.00 181 TYR A C 1
ATOM 1424 O O . TYR A 1 181 ? 1.442 -11.400 -15.867 1.00 93.00 181 TYR A O 1
ATOM 1432 N N . PRO A 1 182 ? 0.622 -10.835 -17.884 1.00 96.44 182 PRO A N 1
ATOM 1433 C CA . PRO A 1 182 ? 1.346 -11.889 -18.596 1.00 96.44 182 PRO A CA 1
ATOM 1434 C C . PRO A 1 182 ? 2.861 -1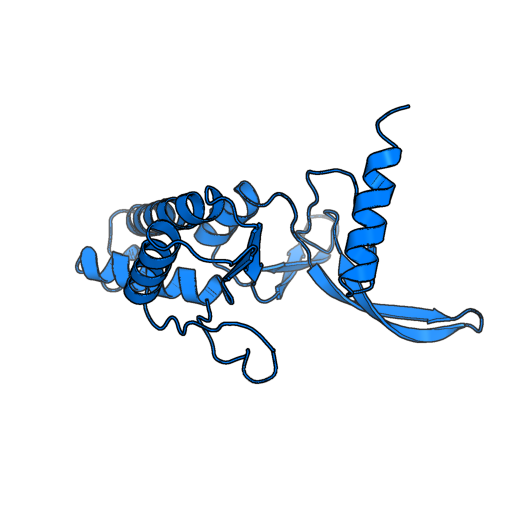1.888 -18.346 1.00 96.44 182 PRO A C 1
ATOM 1436 O O . PRO A 1 182 ? 3.414 -12.934 -18.017 1.00 96.44 182 PRO A O 1
ATOM 1439 N N . ALA A 1 183 ? 3.511 -10.720 -18.425 1.00 95.62 183 ALA A N 1
ATOM 1440 C CA . ALA A 1 183 ? 4.954 -10.601 -18.198 1.00 95.62 183 ALA A CA 1
ATOM 1441 C C . ALA A 1 183 ? 5.334 -10.948 -16.749 1.00 95.62 183 ALA A C 1
ATOM 1443 O O . ALA A 1 183 ? 6.313 -11.652 -16.510 1.00 95.62 183 ALA A O 1
ATOM 1444 N N . PHE A 1 184 ? 4.529 -10.503 -15.777 1.00 95.38 184 PHE A N 1
ATOM 1445 C CA . PHE A 1 184 ? 4.699 -10.878 -14.373 1.00 95.38 184 PHE A CA 1
ATOM 1446 C C . PHE A 1 184 ? 4.599 -12.394 -14.175 1.00 95.38 184 PHE A C 1
ATOM 1448 O O . PHE A 1 184 ? 5.460 -12.993 -13.535 1.00 95.38 184 PHE A O 1
ATOM 1455 N N . LEU A 1 185 ? 3.552 -13.017 -14.722 1.00 94.88 185 LEU A N 1
ATOM 1456 C CA . LEU A 1 185 ? 3.283 -14.441 -14.544 1.00 94.88 185 LEU A CA 1
AT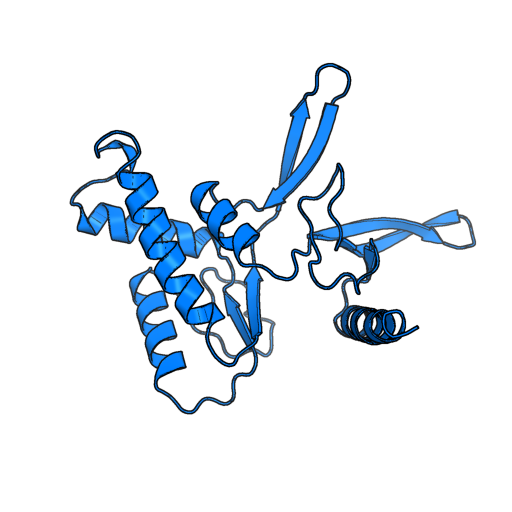OM 1457 C C . LEU A 1 185 ? 4.388 -15.306 -15.164 1.00 94.88 185 LEU A C 1
ATOM 1459 O O . LEU A 1 185 ? 4.831 -16.277 -14.551 1.00 94.88 185 LEU A O 1
ATOM 1463 N N . GLU A 1 186 ? 4.852 -14.944 -16.359 1.00 95.75 186 GLU A N 1
ATOM 1464 C CA . GLU A 1 186 ? 5.970 -15.612 -17.024 1.00 95.75 186 GLU A CA 1
ATOM 1465 C C . GLU A 1 186 ? 7.259 -15.512 -16.200 1.00 95.75 186 GLU A C 1
ATOM 1467 O O . GLU A 1 186 ? 7.904 -16.533 -15.934 1.00 95.75 186 GLU A O 1
ATOM 1472 N N . ALA A 1 187 ? 7.599 -14.306 -15.734 1.00 94.56 187 ALA A N 1
ATOM 1473 C CA . ALA A 1 187 ? 8.774 -14.074 -14.903 1.00 94.56 187 ALA A CA 1
ATOM 1474 C C . ALA A 1 187 ? 8.712 -14.883 -13.598 1.00 94.56 187 ALA A C 1
ATOM 1476 O O . ALA A 1 187 ? 9.665 -15.579 -13.246 1.00 94.56 187 ALA A O 1
ATOM 1477 N N . PHE A 1 188 ? 7.565 -14.860 -12.916 1.00 94.00 188 PHE A N 1
ATOM 1478 C CA . PHE A 1 188 ? 7.366 -15.561 -11.651 1.00 94.00 188 PHE A CA 1
ATOM 1479 C C . PHE A 1 188 ? 7.480 -17.087 -11.794 1.00 94.00 188 PHE A C 1
ATOM 1481 O O . PHE A 1 188 ? 8.117 -17.745 -10.969 1.00 94.00 188 PHE A O 1
ATOM 1488 N N . ASN A 1 189 ? 6.899 -17.658 -12.854 1.00 94.19 189 ASN A N 1
ATOM 1489 C CA . ASN A 1 189 ? 6.951 -19.099 -13.118 1.00 94.19 189 ASN A CA 1
ATOM 1490 C C . ASN A 1 189 ? 8.335 -19.566 -13.586 1.00 94.19 189 ASN A C 1
ATOM 1492 O O . ASN A 1 189 ? 8.737 -20.692 -13.298 1.00 94.19 189 ASN A O 1
ATOM 1496 N N . THR A 1 190 ? 9.074 -18.719 -14.304 1.00 91.44 190 THR A N 1
ATOM 1497 C CA . THR A 1 190 ? 10.435 -19.043 -14.751 1.00 91.44 190 THR A CA 1
ATOM 1498 C C . THR A 1 190 ? 11.414 -19.010 -13.583 1.00 91.44 190 THR A C 1
ATOM 1500 O O . THR A 1 190 ? 12.206 -19.939 -13.429 1.00 91.44 190 THR A O 1
ATOM 1503 N N . GLY A 1 191 ? 11.300 -18.015 -12.696 1.00 78.44 191 GLY A N 1
ATOM 1504 C CA . GLY A 1 191 ? 12.116 -17.929 -11.483 1.00 78.44 191 GLY A CA 1
ATOM 1505 C C . GLY A 1 191 ? 11.929 -19.109 -10.522 1.00 78.44 191 GLY A C 1
ATOM 1506 O O . GLY A 1 191 ? 12.840 -19.429 -9.769 1.00 78.44 191 GLY A O 1
ATOM 1507 N N . GLN A 1 192 ? 10.788 -19.807 -10.579 1.00 66.31 192 GLN A N 1
ATOM 1508 C CA . GLN A 1 192 ? 10.553 -21.035 -9.811 1.00 66.31 192 GLN A CA 1
ATOM 1509 C C . GLN A 1 192 ? 11.416 -22.221 -10.273 1.00 66.31 192 GLN A C 1
ATOM 1511 O O . GLN A 1 192 ? 11.691 -23.107 -9.474 1.00 66.31 192 GLN A O 1
ATOM 1516 N N . LYS A 1 193 ? 11.842 -22.262 -11.541 1.00 57.75 193 LYS A N 1
ATOM 1517 C CA . LYS A 1 193 ? 12.614 -23.391 -12.087 1.00 57.75 193 LYS A CA 1
ATOM 1518 C C . LYS A 1 193 ? 14.107 -23.333 -11.755 1.00 57.75 193 LYS A C 1
ATOM 1520 O O . LYS A 1 193 ? 14.774 -24.349 -11.867 1.00 57.75 193 LYS A O 1
ATOM 1525 N N . GLY A 1 194 ? 14.629 -22.169 -11.364 1.00 53.69 194 GLY A N 1
ATOM 1526 C CA . GLY A 1 194 ? 16.059 -21.965 -11.094 1.00 53.69 194 GLY A CA 1
ATOM 1527 C C . GLY A 1 194 ? 16.507 -22.252 -9.656 1.00 53.69 194 GLY A C 1
ATOM 1528 O O . GLY A 1 194 ? 17.667 -22.011 -9.348 1.00 53.69 194 GLY A O 1
ATOM 1529 N N . SER A 1 195 ? 15.610 -22.699 -8.769 1.00 50.22 195 SER A N 1
ATOM 1530 C CA . SER A 1 195 ? 15.915 -22.991 -7.355 1.00 50.22 195 SER A CA 1
ATOM 1531 C C . SER A 1 195 ? 15.964 -24.485 -7.009 1.00 50.22 195 SER A C 1
ATOM 1533 O O . SER A 1 195 ? 16.186 -24.812 -5.847 1.00 50.22 195 SER A O 1
ATOM 1535 N N . ASP A 1 196 ? 15.734 -25.362 -7.992 1.00 44.22 196 ASP A N 1
ATOM 1536 C CA . ASP A 1 196 ? 15.721 -26.828 -7.841 1.00 44.22 196 ASP A CA 1
ATOM 1537 C C . ASP A 1 196 ? 16.969 -27.510 -8.466 1.00 44.22 196 ASP A C 1
ATOM 1539 O O . ASP A 1 196 ? 16.976 -28.728 -8.651 1.00 44.22 196 ASP A O 1
ATOM 1543 N N . GLU A 1 197 ? 18.029 -26.747 -8.770 1.00 36.09 197 GLU A N 1
ATOM 1544 C CA . GLU A 1 197 ? 19.377 -27.243 -9.131 1.00 36.09 197 GLU A CA 1
ATOM 1545 C C . GLU A 1 197 ? 20.402 -26.878 -8.049 1.00 36.09 197 GLU A C 1
ATOM 1547 O O . GLU A 1 197 ? 21.263 -27.738 -7.745 1.00 36.09 197 GLU A O 1
#

Organism: NCBI:txid412755

Radius of gyration: 19.28 Å; Cα contacts (8 Å, |Δi|>4): 290; chains: 1; bounding box: 48×42×59 Å

pLDDT: mean 92.59, std 8.37, range [36.09, 98.44]

Foldseek 3Di:
DAQDPDCPPPPDDDDHDPALVSLVVVLVCLVPDPDPAQEDEDPEVQSNLVRLLCVQCVVVVHDHLVVDDPCPSLVSSLVVLLVSVVSVLPDNHHYHHDFDWDWDWDDDPVDIDIAIDGPHDPSSCVSDVVSDQWFKDWDWDWDADPVRHTDIFTKIATPDDPHYPTHHNLQQADRMFGPDPVRVVVSNVVSVVVPPD

Mean predicted aligned error: 4.97 Å

Nearest PDB structures (foldseek):
  8dqx-assembly1_E  TM=4.452E-01  e=4.936E+00  Saccharomyces cerevisiae
  7vda-assembly1_A  TM=2.763E-01  e=3.251E+00  Bos taurus
  5vog-assembly1_A-2  TM=2.623E-01  e=7.495E+00  Neisseria gonorrhoeae

Sequence (197 aa):
LATEPGLNSLDVFETPIRSWMDLLNACAELQREDHRFKTVALDTVDNAWLFCSEHMCGKAGVEHESDLEWGKGWAMVKREFHRVLTKLAQMPTGLILVSHAKNITIKTRTSEHVKAIPTLSQGGRDVILAMADTILFCGIAHDQDENKKPITRRVMHTKPSLFYEAGDRTGRLPETIDLSYPAFLEAFNTGQKGSDE

Solvent-accessible surface area (backbone atoms only — not comparable to full-atom values): 11373 Å² total; per-residue (Å²): 64,29,46,54,94,78,60,90,87,53,98,65,89,79,46,83,29,90,43,42,66,46,47,52,49,52,53,49,47,65,73,70,50,97,67,88,69,58,61,50,49,36,36,35,48,44,53,51,49,51,27,36,41,55,53,47,24,56,74,70,75,38,92,46,50,76,80,42,62,90,68,49,29,57,51,50,33,40,51,53,52,44,56,52,52,51,56,56,62,70,41,97,34,50,76,45,79,37,63,58,75,40,78,43,80,48,77,56,100,89,51,74,48,61,27,39,36,65,62,44,54,70,64,55,41,58,50,49,65,72,67,51,59,63,34,73,46,76,47,78,46,82,50,61,48,100,83,67,46,82,42,79,43,56,26,29,32,30,42,66,53,85,46,36,77,20,30,50,76,81,70,28,64,61,61,63,44,58,70,43,69,69,55,49,54,52,39,44,59,53,36,61,66,73,77,82,123

Secondary structure (DSSP, 8-state):
-BSSS--TTS-S---B--SHHHHHHHHHHHHHS----SEEEEE-HHHHHHHHHHHHHHHHT-SSGGGSSTTHHHHHHHHHHHHHHHHHHTSSSEEEEE--EEEEEEE-SS-EEEEEEESS-HHHHHHHHHH-SEE-EEEEEEEE-TTS-EEEEEEEE-S--SSB--EETTS-S-SEEES-HHHHHHHHHHHGGGG--